Protein 2J8Z (pdb70)

Structure (mmCIF, N/CA/C/O backbone):
data_2J8Z
#
_entry.id   2J8Z
#
_cell.length_a   46.860
_cell.length_b   46.860
_cell.length_c   315.930
_cell.angle_alpha   90.00
_cell.angle_beta   90.00
_cell.angle_gamma   90.00
#
_symmetry.space_group_name_H-M   'P 43 2 2'
#
loop_
_entity.id
_entity.type
_entity.pdbx_description
1 polymer 'QUINONE OXIDOREDUCTASE'
2 non-polymer 'NADP NICOTINAMIDE-ADENINE-DINUCLEOTIDE PHOSPHATE'
3 water water
#
loop_
_atom_site.group_PDB
_atom_site.id
_atom_site.type_symbol
_atom_site.label_atom_id
_atom_site.label_alt_id
_atom_site.label_comp_id
_atom_site.label_asym_id
_atom_site.label_entity_id
_atom_site.label_seq_id
_atom_site.pdbx_PDB_ins_code
_atom_site.Cartn_x
_atom_site.Cartn_y
_atom_site.Cartn_z
_atom_site.occupancy
_atom_site.B_iso_or_equiv
_atom_site.auth_seq_id
_atom_site.auth_comp_id
_atom_site.auth_asym_id
_atom_site.auth_atom_id
_atom_site.pdbx_PDB_model_num
ATOM 1 N N . GLN A 1 21 ? 54.565 16.031 -34.970 1.00 72.91 0 GLN A N 1
ATOM 2 C CA . GLN A 1 21 ? 53.624 16.860 -35.778 1.00 72.90 0 GLN A CA 1
ATOM 3 C C . GLN A 1 21 ? 52.994 17.969 -34.944 1.00 72.92 0 GLN A C 1
ATOM 4 O O . GLN A 1 21 ? 52.875 17.852 -33.722 1.00 72.92 0 GLN A O 1
ATOM 10 N N . SER A 1 22 ? 52.590 19.042 -35.622 1.00 72.91 1 SER A N 1
ATOM 11 C CA . SER A 1 22 ? 51.705 20.059 -35.041 1.00 72.80 1 SER A CA 1
ATOM 12 C C . SER A 1 22 ? 50.261 19.719 -35.428 1.00 72.63 1 SER A C 1
ATOM 13 O O . SER A 1 22 ? 50.019 18.676 -36.034 1.00 72.54 1 SER A O 1
ATOM 16 N N . MET A 1 23 ? 49.314 20.588 -35.072 1.00 72.61 2 MET A N 1
ATOM 17 C CA . MET A 1 23 ? 47.892 20.421 -35.446 1.00 72.46 2 MET A CA 1
ATOM 18 C C . MET A 1 23 ? 47.179 21.772 -35.492 1.00 72.38 2 MET A C 1
ATOM 19 O O . MET A 1 23 ? 47.687 22.758 -34.966 1.00 72.45 2 MET A O 1
ATOM 24 N N . LEU A 1 24 ? 45.993 21.799 -36.093 1.00 72.27 3 LEU A N 1
ATOM 25 C CA . LEU A 1 24 ? 45.153 22.999 -36.102 1.00 72.23 3 LEU A CA 1
ATOM 26 C C . LEU A 1 24 ? 44.304 23.024 -34.834 1.00 72.47 3 LEU A C 1
ATOM 27 O O . LEU A 1 24 ? 43.586 22.060 -34.544 1.00 72.52 3 LEU A O 1
ATOM 30 N N . ALA A 1 25 ? 44.366 24.122 -34.088 1.00 72.51 4 ALA A N 1
ATOM 31 C CA . ALA A 1 25 ? 43.584 24.239 -32.855 1.00 72.66 4 ALA A CA 1
ATOM 32 C C . ALA A 1 25 ? 42.995 25.627 -32.675 1.00 72.44 4 ALA A C 1
ATOM 33 O O . ALA A 1 25 ? 43.638 26.620 -33.001 1.00 73.02 4 ALA A O 1
ATOM 35 N N . VAL A 1 26 ? 41.780 25.699 -32.142 1.00 72.05 5 VAL A N 1
ATOM 36 C CA . VAL A 1 26 ? 41.191 26.986 -31.817 1.00 71.91 5 VAL A CA 1
ATOM 37 C C . VAL A 1 26 ? 42.065 27.659 -30.775 1.00 72.07 5 VAL A C 1
ATOM 38 O O . VAL A 1 26 ? 42.584 27.007 -29.864 1.00 72.52 5 VAL A O 1
ATOM 42 N N . HIS A 1 27 ? 42.226 28.969 -30.914 1.00 71.92 6 HIS A N 1
ATOM 43 C CA . HIS A 1 27 ? 43.203 29.689 -30.140 1.00 71.54 6 HIS A CA 1
ATOM 44 C C . HIS A 1 27 ? 42.830 31.163 -30.031 1.00 71.58 6 HIS A C 1
ATOM 45 O O . HIS A 1 27 ? 42.250 31.738 -30.950 1.00 71.34 6 HIS A O 1
ATOM 52 N N . PHE A 1 28 ? 43.159 31.763 -28.892 1.00 71.77 7 PHE A N 1
ATOM 53 C CA . PHE A 1 28 ? 43.017 33.198 -28.700 1.00 72.10 7 PHE A CA 1
ATOM 54 C C . PHE A 1 28 ? 44.247 33.678 -27.934 1.00 72.46 7 PHE A C 1
ATOM 55 O O . PHE A 1 28 ? 44.547 33.160 -26.863 1.00 72.82 7 PHE A O 1
ATOM 63 N N . ASP A 1 29 ? 44.974 34.640 -28.499 1.00 72.65 8 ASP A N 1
ATOM 64 C CA . ASP A 1 29 ? 46.244 35.081 -27.914 1.00 72.89 8 ASP A CA 1
ATOM 65 C C . ASP A 1 29 ? 45.992 35.850 -26.628 1.00 72.98 8 ASP A C 1
ATOM 66 O O . ASP A 1 29 ? 46.586 35.555 -25.584 1.00 73.00 8 ASP A O 1
ATOM 71 N N . LYS A 1 30 ? 45.117 36.847 -26.724 1.00 72.96 9 LYS A N 1
ATOM 72 C CA . LYS A 1 30 ? 44.663 37.608 -25.565 1.00 72.79 9 LYS A CA 1
ATOM 73 C C . LYS A 1 30 ? 43.167 37.352 -25.368 1.00 72.48 9 LYS A C 1
ATOM 74 O O . LYS A 1 30 ? 42.422 37.248 -26.344 1.00 72.18 9 LYS A O 1
ATOM 76 N N . PRO A 1 31 ? 42.724 37.234 -24.104 1.00 72.32 10 PRO A N 1
ATOM 77 C CA . PRO A 1 31 ? 41.287 37.159 -23.871 1.00 72.18 10 PRO A CA 1
ATOM 78 C C . PRO A 1 31 ? 40.570 38.447 -24.265 1.00 71.92 10 PRO A C 1
ATOM 79 O O . PRO A 1 31 ? 41.191 39.503 -24.353 1.00 71.88 10 PRO A O 1
ATOM 83 N N . GLY A 1 32 ? 39.268 38.336 -24.497 1.00 71.64 11 GLY A N 1
ATOM 84 C CA . GLY A 1 32 ? 38.464 39.431 -25.023 1.00 71.55 11 GLY A CA 1
ATOM 85 C C . GLY A 1 32 ? 37.279 38.832 -25.748 1.00 71.44 11 GLY A C 1
ATOM 86 O O . GLY A 1 32 ? 36.831 37.754 -25.388 1.00 71.69 11 GLY A O 1
ATOM 87 N N . GLY A 1 33 ? 36.780 39.513 -26.772 1.00 71.23 12 GLY A N 1
ATOM 88 C CA . GLY A 1 33 ? 35.622 39.031 -27.525 1.00 71.12 12 GLY A CA 1
ATOM 89 C C . GLY A 1 33 ? 35.946 37.896 -28.492 1.00 71.00 12 GLY A C 1
ATOM 90 O O . GLY A 1 33 ? 37.110 37.496 -28.627 1.00 70.89 12 GLY A O 1
ATOM 91 N N . PRO A 1 34 ? 34.916 37.378 -29.194 1.00 70.76 13 PRO A N 1
ATOM 92 C CA . PRO A 1 34 ? 35.122 36.344 -30.218 1.00 70.54 13 PRO A CA 1
ATOM 93 C C . PRO A 1 34 ? 36.118 36.767 -31.297 1.00 70.44 13 PRO A C 1
ATOM 94 O O . PRO A 1 34 ? 36.805 35.917 -31.867 1.00 70.19 13 PRO A O 1
ATOM 98 N N . GLU A 1 35 ? 36.191 38.074 -31.553 1.00 70.42 14 GLU A N 1
ATOM 99 C CA . GLU A 1 35 ? 37.168 38.662 -32.477 1.00 70.45 14 GLU A CA 1
ATOM 100 C C . GLU A 1 35 ? 38.570 38.080 -32.287 1.00 70.23 14 GLU A C 1
ATOM 101 O O . GLU A 1 35 ? 39.301 37.884 -33.249 1.00 70.10 14 GLU A O 1
ATOM 104 N N . ASN A 1 36 ? 38.928 37.798 -31.038 1.00 70.12 15 ASN A N 1
ATOM 105 C CA . ASN A 1 36 ? 40.244 37.260 -30.703 1.00 70.04 15 ASN A CA 1
ATOM 106 C C . ASN A 1 36 ? 40.449 35.792 -31.065 1.00 69.92 15 ASN A C 1
ATOM 107 O O . ASN A 1 36 ? 41.571 35.299 -31.010 1.00 69.73 15 ASN A O 1
ATOM 112 N N . LEU A 1 37 ? 39.377 35.084 -31.408 1.00 70.13 16 LEU A N 1
ATOM 113 C CA . LEU A 1 37 ? 39.484 33.656 -31.720 1.00 70.07 16 LEU A CA 1
ATOM 114 C C . LEU A 1 37 ? 39.979 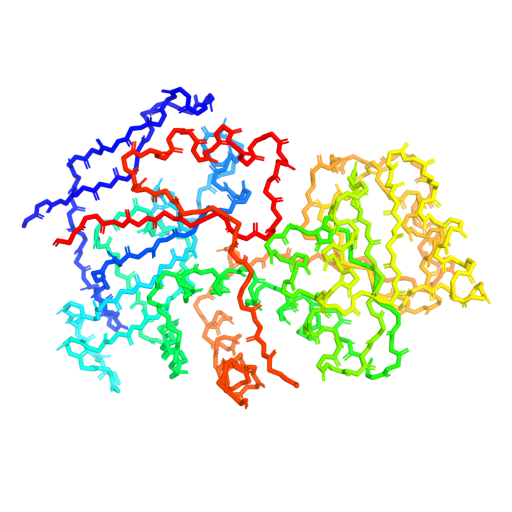33.423 -33.134 1.00 70.10 16 LEU A C 1
ATOM 115 O O . LEU A 1 37 ? 39.427 33.984 -34.082 1.00 70.32 16 LEU A O 1
ATOM 120 N N . TYR A 1 38 ? 41.023 32.606 -33.269 1.00 70.04 17 TYR A N 1
ATOM 121 C CA . TYR A 1 38 ? 41.418 32.068 -34.569 1.00 69.84 17 TYR A CA 1
ATOM 122 C C . TYR A 1 38 ? 41.849 30.614 -34.430 1.00 69.78 17 TYR A C 1
ATOM 123 O O . TYR A 1 38 ? 41.900 30.075 -33.329 1.00 69.84 17 TYR A O 1
ATOM 131 N N . VAL A 1 39 ? 42.091 29.969 -35.561 1.00 69.94 18 VAL A N 1
ATOM 132 C CA . VAL A 1 39 ? 42.612 28.606 -35.597 1.00 70.03 18 VAL A CA 1
ATOM 133 C C . VAL A 1 39 ? 44.104 28.709 -35.885 1.00 70.12 18 VAL A C 1
ATOM 134 O O . VAL A 1 39 ? 44.515 29.447 -36.775 1.00 70.01 18 VAL A O 1
ATOM 138 N N . LYS A 1 40 ? 44.910 27.976 -35.129 1.00 70.21 19 LYS A N 1
ATOM 139 C CA . LYS A 1 40 ? 46.363 28.110 -35.202 1.00 70.41 19 LYS A CA 1
ATOM 140 C C . LYS A 1 40 ? 46.994 26.732 -35.317 1.00 70.44 19 LYS A C 1
ATOM 141 O O . LYS A 1 40 ? 46.394 25.739 -34.902 1.00 70.96 19 LYS A O 1
ATOM 145 N N . GLU A 1 41 ? 48.190 26.671 -35.890 1.00 70.35 20 GLU A N 1
ATOM 146 C CA . GLU A 1 41 ? 48.978 25.441 -35.891 1.00 70.26 20 GLU A CA 1
ATOM 147 C C . GLU A 1 41 ? 49.764 25.376 -34.578 1.00 70.07 20 GLU A C 1
ATOM 148 O O . GLU A 1 41 ? 50.641 26.197 -34.335 1.00 69.79 20 GLU A O 1
ATOM 151 N N . VAL A 1 42 ? 49.418 24.402 -33.738 1.00 69.96 21 VAL A N 1
ATOM 152 C CA . VAL A 1 42 ? 49.891 24.310 -32.355 1.00 69.85 21 VAL A CA 1
ATOM 153 C C . VAL A 1 42 ? 50.494 22.919 -32.126 1.00 69.47 21 VAL A C 1
ATOM 154 O O . VAL A 1 42 ? 50.328 22.021 -32.954 1.00 69.22 21 VAL A O 1
ATOM 158 N N . ALA A 1 43 ? 51.188 22.739 -31.003 1.00 69.27 22 ALA A N 1
ATOM 159 C CA . ALA A 1 43 ? 51.766 21.433 -30.662 1.00 69.20 22 ALA A CA 1
ATOM 160 C C . ALA A 1 43 ? 50.685 20.353 -30.465 1.00 69.13 22 ALA A C 1
ATOM 161 O O . ALA A 1 43 ? 49.814 20.480 -29.601 1.00 68.57 22 ALA A O 1
ATOM 163 N N . LYS A 1 44 ? 50.753 19.305 -31.287 1.00 69.06 23 LYS A N 1
ATOM 164 C CA . LYS A 1 44 ? 49.968 18.091 -31.096 1.00 69.03 23 LYS A CA 1
ATOM 165 C C . LYS A 1 44 ? 50.430 17.445 -29.794 1.00 68.94 23 LYS A C 1
ATOM 166 O O . LYS A 1 44 ? 51.627 17.188 -29.626 1.00 69.21 23 LYS A O 1
ATOM 172 N N . PRO A 1 45 ? 49.502 17.198 -28.857 1.00 68.74 24 PRO A N 1
ATOM 173 C CA . PRO A 1 45 ? 49.933 16.635 -27.582 1.00 68.74 24 PRO A CA 1
ATOM 174 C C . PRO A 1 45 ? 50.306 15.166 -27.697 1.00 68.58 24 PRO A C 1
ATOM 175 O O . PRO A 1 45 ? 50.027 14.519 -28.714 1.00 68.54 24 PRO A O 1
ATOM 179 N N . SER A 1 46 ? 50.929 14.658 -26.644 1.00 68.45 25 SER A N 1
ATOM 180 C CA . SER A 1 46 ? 51.347 13.265 -26.579 1.00 68.52 25 SER A CA 1
ATOM 181 C C . SER A 1 46 ? 50.632 12.595 -25.411 1.00 68.34 25 SER A C 1
ATOM 182 O O . SER A 1 46 ? 50.644 13.127 -24.297 1.00 68.31 25 SER A O 1
ATOM 184 N N . PRO A 1 47 ? 49.986 11.441 -25.660 1.00 68.13 26 PRO A N 1
ATOM 185 C CA . PRO A 1 47 ? 49.472 10.642 -24.554 1.00 67.96 26 PRO A CA 1
ATOM 186 C C . PRO A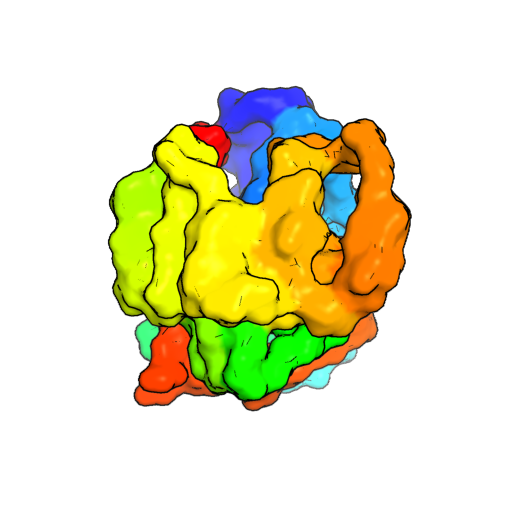 1 47 ? 50.510 10.391 -23.455 1.00 67.67 26 PRO A C 1
ATOM 187 O O . PRO A 1 47 ? 51.547 9.771 -23.708 1.00 67.77 26 PRO A O 1
ATOM 191 N N . GLY A 1 48 ? 50.234 10.896 -22.256 1.00 67.26 27 GLY A N 1
ATOM 192 C CA . GLY A 1 48 ? 50.968 10.499 -21.062 1.00 66.98 27 GLY A CA 1
ATOM 193 C C . GLY A 1 48 ? 50.473 9.132 -20.631 1.00 66.76 27 GLY A C 1
ATOM 194 O O . GLY A 1 48 ? 49.643 8.521 -21.310 1.00 66.73 27 GLY A O 1
ATOM 195 N N . GLU A 1 49 ? 50.967 8.646 -19.499 1.00 66.56 28 GLU A N 1
ATOM 196 C CA . GLU A 1 49 ? 50.579 7.322 -19.020 1.00 66.37 28 GLU A CA 1
ATOM 197 C C . GLU A 1 49 ? 49.045 7.196 -18.944 1.00 66.06 28 GLU A C 1
ATOM 198 O O . GLU A 1 49 ? 48.366 8.080 -18.422 1.00 65.87 28 GLU A O 1
ATOM 200 N N . GLY A 1 50 ? 48.514 6.119 -19.523 1.00 65.80 29 GLY A N 1
ATOM 201 C CA . GLY A 1 50 ? 47.127 5.712 -19.311 1.00 65.63 29 GLY A CA 1
ATOM 202 C C . GLY A 1 50 ? 46.080 6.531 -20.028 1.00 65.63 29 GLY A C 1
ATOM 203 O O . GLY A 1 50 ? 44.895 6.459 -19.695 1.00 65.68 29 GLY A O 1
ATOM 204 N N . GLU A 1 51 ? 46.502 7.311 -21.016 1.00 65.44 30 GLU A N 1
ATOM 205 C CA . GLU A 1 51 ? 45.560 8.069 -21.808 1.00 65.32 30 GLU A CA 1
ATOM 206 C C . GLU A 1 51 ? 45.703 7.773 -23.294 1.00 64.91 30 GLU A C 1
ATOM 207 O O . GLU A 1 51 ? 46.706 7.210 -23.731 1.00 65.09 30 GLU A O 1
ATOM 213 N N . VAL A 1 52 ? 44.655 8.113 -24.042 1.00 64.33 31 VAL A N 1
ATOM 214 C CA . VAL A 1 52 ? 44.618 7.961 -25.487 1.00 63.94 31 VAL A CA 1
ATOM 215 C C . VAL A 1 52 ? 44.712 9.337 -26.115 1.00 63.55 31 VAL A C 1
ATOM 216 O O . VAL A 1 52 ? 44.365 10.329 -25.485 1.00 63.42 31 VAL A O 1
ATOM 218 N N . LEU A 1 53 ? 45.194 9.389 -27.351 1.00 63.09 32 LEU A N 1
ATOM 219 C CA . LEU A 1 53 ? 45.093 10.592 -28.167 1.00 62.82 32 LEU A CA 1
ATOM 220 C C . LEU A 1 53 ? 43.877 10.441 -29.073 1.00 62.72 32 LEU A C 1
ATOM 221 O O . LEU A 1 53 ? 43.787 9.506 -29.858 1.00 62.51 32 LEU A O 1
ATOM 226 N N . LEU A 1 54 ? 42.933 11.359 -28.946 1.00 63.10 33 LEU A N 1
ATOM 227 C CA . LEU A 1 54 ? 41.737 11.362 -29.781 1.00 63.28 33 LEU A CA 1
ATOM 228 C C . LEU A 1 54 ? 42.010 12.298 -30.957 1.00 63.80 33 LEU A C 1
ATOM 229 O O . LEU A 1 54 ? 42.484 13.420 -30.752 1.00 64.10 33 LEU A O 1
ATOM 234 N N . LYS A 1 55 ? 41.785 11.814 -32.182 1.00 64.05 34 LYS A N 1
ATOM 235 C CA . LYS A 1 55 ? 41.749 12.678 -33.359 1.00 64.23 34 LYS A CA 1
ATOM 236 C C . LYS A 1 55 ? 40.332 13.228 -33.426 1.00 64.63 34 LYS A C 1
ATOM 237 O O . LYS A 1 55 ? 39.383 12.499 -33.759 1.00 64.53 34 LYS A O 1
ATOM 241 N N . VAL A 1 56 ? 40.186 14.512 -33.105 1.00 64.91 35 VAL A N 1
ATOM 242 C CA . VAL A 1 56 ? 38.860 15.100 -32.926 1.00 65.07 35 VAL A CA 1
ATOM 243 C C . VAL A 1 56 ? 38.157 15.294 -34.250 1.00 65.10 35 VAL A C 1
ATOM 244 O O . VAL A 1 56 ? 38.713 15.888 -35.168 1.00 64.90 35 VAL A O 1
ATOM 248 N N . ALA A 1 57 ? 36.932 14.774 -34.324 1.00 65.43 36 ALA A N 1
ATOM 249 C CA . ALA A 1 57 ? 36.036 14.992 -35.449 1.00 65.66 36 ALA A CA 1
ATOM 250 C C . ALA A 1 57 ? 35.264 16.259 -35.178 1.00 66.18 36 ALA A C 1
ATOM 251 O O . ALA A 1 57 ? 35.225 17.151 -36.006 1.00 66.26 36 ALA A O 1
ATOM 253 N N . ALA A 1 58 ? 34.658 16.331 -33.998 1.00 67.20 37 ALA A N 1
ATOM 254 C CA . ALA A 1 58 ? 33.890 17.499 -33.583 1.00 67.90 37 ALA A CA 1
ATOM 255 C C . ALA A 1 58 ? 34.131 17.815 -32.109 1.00 68.76 37 ALA A C 1
ATOM 256 O O . ALA A 1 58 ? 34.437 16.936 -31.314 1.00 69.42 37 ALA A O 1
ATOM 258 N N . SER A 1 59 ? 34.035 19.088 -31.768 1.00 69.74 38 SER A N 1
ATOM 259 C CA . SER A 1 59 ? 33.967 19.525 -30.380 1.00 70.68 38 SER A CA 1
ATOM 260 C C . SER A 1 59 ? 32.813 20.488 -30.320 1.00 70.81 38 SER A C 1
ATOM 261 O O . SER A 1 59 ? 32.438 21.059 -31.326 1.00 72.18 38 SER A O 1
ATOM 264 N N . ALA A 1 60 ? 32.226 20.674 -29.159 1.00 70.67 39 ALA A N 1
ATOM 265 C CA . ALA A 1 60 ? 31.085 21.553 -29.077 1.00 70.21 39 ALA A CA 1
ATOM 266 C C . ALA A 1 60 ? 31.504 22.795 -28.328 1.00 69.88 39 ALA A C 1
ATOM 267 O O . ALA A 1 60 ? 32.479 22.777 -27.597 1.00 69.60 39 ALA A O 1
ATOM 269 N N . LEU A 1 61 ? 30.786 23.886 -28.538 1.00 69.75 40 LEU A N 1
ATOM 270 C CA . LEU A 1 61 ? 30.948 25.050 -27.676 1.00 69.79 40 LEU A CA 1
ATOM 271 C C . LEU A 1 61 ? 30.274 24.788 -26.321 1.00 69.04 40 LEU A C 1
ATOM 272 O O . LEU A 1 61 ? 29.205 24.182 -26.240 1.00 68.98 40 LEU A O 1
ATOM 277 N N . ASN A 1 62 ? 30.911 25.255 -25.262 1.00 68.36 41 ASN A N 1
ATOM 278 C CA . ASN A 1 62 ? 30.230 25.426 -23.987 1.00 67.85 41 ASN A CA 1
ATOM 279 C C . ASN A 1 62 ? 30.358 26.857 -23.525 1.00 67.34 41 ASN A C 1
ATOM 280 O O . ASN A 1 62 ? 31.213 27.589 -23.985 1.00 66.33 41 ASN A O 1
ATOM 285 N N . ARG A 1 63 ? 29.467 27.263 -22.639 1.00 67.68 42 ARG A N 1
ATOM 286 C CA . ARG A 1 63 ? 29.558 28.590 -22.051 1.00 67.99 42 ARG A CA 1
ATOM 287 C C . ARG A 1 63 ? 30.931 28.825 -21.433 1.00 67.24 42 ARG A C 1
ATOM 288 O O . ARG A 1 63 ? 31.460 29.926 -21.517 1.00 66.96 42 ARG A O 1
ATOM 296 N N . ALA A 1 64 ? 31.498 27.785 -20.825 1.00 66.84 43 ALA A N 1
ATOM 297 C CA . ALA A 1 64 ? 32.861 27.850 -20.289 1.00 66.67 43 ALA A CA 1
ATOM 298 C C . ALA A 1 64 ? 33.834 28.467 -21.300 1.00 66.65 43 ALA A C 1
ATOM 299 O O . ALA A 1 64 ? 34.738 29.212 -20.900 1.00 66.57 43 ALA A O 1
ATOM 301 N N . ASP A 1 65 ? 33.637 28.157 -22.590 1.00 66.20 44 ASP A N 1
ATOM 302 C CA . ASP A 1 65 ? 34.498 28.648 -23.682 1.00 66.23 44 ASP A CA 1
ATOM 303 C C . ASP A 1 65 ? 34.442 30.153 -23.826 1.00 66.29 44 ASP A C 1
ATOM 304 O O . ASP A 1 65 ? 35.463 30.804 -24.017 1.00 65.54 44 ASP A O 1
ATOM 309 N N . LEU A 1 66 ? 33.232 30.694 -23.761 1.00 66.58 45 LEU A N 1
ATOM 310 C CA . LEU A 1 66 ? 33.029 32.135 -23.853 1.00 67.21 45 LEU A CA 1
ATOM 311 C C . LEU A 1 66 ? 33.684 32.858 -22.662 1.00 67.54 45 LEU A C 1
ATOM 312 O O . LEU A 1 66 ? 34.282 33.912 -22.821 1.00 67.53 45 LEU A O 1
ATOM 317 N N . MET A 1 67 ? 33.577 32.275 -21.479 1.00 68.02 46 MET A N 1
ATOM 318 C CA . MET A 1 67 ? 34.136 32.885 -20.290 1.00 68.93 46 MET A CA 1
ATOM 319 C C . MET A 1 67 ? 35.644 32.717 -20.251 1.00 69.00 46 MET A C 1
ATOM 320 O O . MET A 1 67 ? 36.353 33.614 -19.807 1.00 69.11 46 MET A O 1
ATOM 324 N N . GLN A 1 68 ? 36.122 31.562 -20.700 1.00 69.27 47 GLN A N 1
ATOM 325 C CA . GLN A 1 68 ? 37.548 31.307 -20.805 1.00 69.76 47 GLN A CA 1
ATOM 326 C C . GLN A 1 68 ? 38.174 32.219 -21.840 1.00 70.28 47 GLN A C 1
ATOM 327 O O . GLN A 1 68 ? 39.280 32.703 -21.660 1.00 70.29 47 GLN A O 1
ATOM 333 N N . ARG A 1 69 ? 37.450 32.440 -22.928 1.00 71.38 48 ARG A N 1
ATOM 334 C CA . ARG A 1 69 ? 37.885 33.333 -23.986 1.00 71.98 48 ARG A CA 1
ATOM 335 C C . ARG A 1 69 ? 37.878 34.766 -23.480 1.00 72.57 48 ARG A C 1
ATOM 336 O O . ARG A 1 69 ? 38.736 35.547 -23.849 1.00 72.36 48 ARG A O 1
ATOM 344 N N . GLN A 1 70 ? 36.882 35.107 -22.662 1.00 73.50 49 GLN A N 1
ATOM 345 C CA . GLN A 1 70 ? 36.799 36.433 -22.038 1.00 74.51 49 GLN A CA 1
ATOM 346 C C . GLN A 1 70 ? 37.849 36.615 -20.947 1.00 74.76 49 GLN A C 1
ATOM 347 O O . GLN A 1 70 ? 38.086 37.727 -20.503 1.00 74.96 49 GLN A O 1
ATOM 353 N N . GLY A 1 71 ? 38.462 35.521 -20.507 1.00 75.49 50 GLY A N 1
ATOM 354 C CA . GLY A 1 71 ? 39.502 35.563 -19.492 1.00 75.99 50 GLY A CA 1
ATOM 355 C C . GLY A 1 71 ? 38.938 35.633 -18.092 1.00 76.62 50 GLY A C 1
ATOM 356 O O . GLY A 1 71 ? 39.615 36.080 -17.171 1.00 76.87 50 GLY A O 1
ATOM 357 N N . GLN A 1 72 ? 37.694 35.202 -17.929 1.00 77.46 51 GLN A N 1
ATOM 358 C CA . GLN A 1 72 ? 37.082 35.095 -16.606 1.00 78.26 51 GLN A CA 1
ATOM 359 C C . GLN A 1 72 ? 37.369 33.714 -16.017 1.00 78.69 51 GLN A C 1
ATOM 360 O O . GLN A 1 72 ? 37.598 33.583 -14.810 1.00 78.93 51 GLN A O 1
ATOM 366 N N . TYR A 1 73 ? 37.401 32.707 -16.892 1.00 79.05 52 TYR A N 1
ATOM 367 C CA . TYR A 1 73 ? 37.373 31.299 -16.507 1.00 79.45 52 TYR A CA 1
ATOM 368 C C . TYR A 1 73 ? 38.641 30.579 -16.974 1.00 79.12 52 TYR A C 1
ATOM 369 O O . TYR A 1 73 ? 38.591 29.818 -17.938 1.00 79.40 52 TYR A O 1
ATOM 378 N N . ASP A 1 74 ? 39.766 30.803 -16.295 1.00 78.71 53 ASP A N 1
ATOM 379 C CA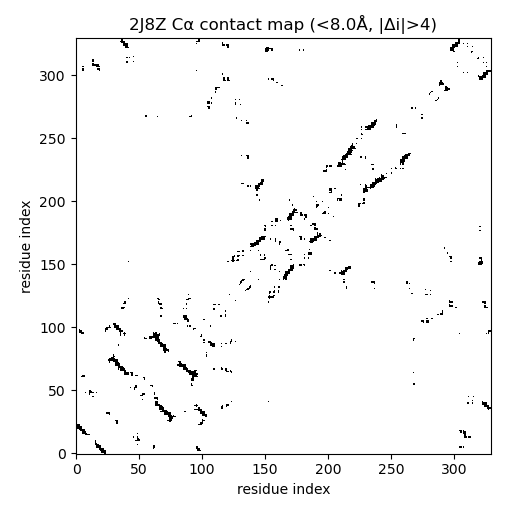 . ASP A 1 74 ? 40.986 30.017 -16.540 1.00 78.37 53 ASP A CA 1
ATOM 380 C C . ASP A 1 74 ? 40.692 28.514 -16.485 1.00 77.82 53 ASP A C 1
ATOM 381 O O . ASP A 1 74 ? 39.890 28.066 -15.669 1.00 77.85 53 ASP A O 1
ATOM 386 N N . PRO A 1 75 ? 41.344 27.726 -17.350 1.00 77.39 54 PRO A N 1
ATOM 387 C CA . PRO A 1 75 ? 41.144 26.277 -17.323 1.00 77.11 54 PRO A CA 1
ATOM 388 C C . PRO A 1 75 ? 41.725 25.676 -16.053 1.00 76.71 54 PRO A C 1
ATOM 389 O O . PRO A 1 75 ? 42.564 26.314 -15.425 1.00 76.76 54 PRO A O 1
ATOM 393 N N . PRO A 1 76 ? 41.282 24.462 -15.669 1.00 76.38 55 PRO A N 1
ATOM 394 C CA . PRO A 1 76 ? 41.868 23.765 -14.521 1.00 76.13 55 PRO A CA 1
ATOM 395 C C . PRO A 1 76 ? 43.377 23.541 -14.660 1.00 75.76 55 PRO A C 1
ATOM 396 O O . PRO A 1 76 ? 43.885 23.390 -15.779 1.00 75.58 55 PRO A O 1
ATOM 400 N N . PRO A 1 77 ? 44.091 23.520 -13.530 1.00 75.21 56 PRO A N 1
ATOM 401 C CA . PRO A 1 77 ? 45.513 23.200 -13.584 1.00 74.96 56 PRO A CA 1
ATOM 402 C C . PRO A 1 77 ? 45.714 21.807 -14.177 1.00 74.60 56 PRO A C 1
ATOM 403 O O . PRO A 1 77 ? 44.933 20.893 -13.878 1.00 74.92 56 PRO A O 1
ATOM 407 N N . GLY A 1 78 ? 46.713 21.658 -15.042 1.00 73.80 57 GLY A N 1
ATOM 408 C CA . GLY A 1 78 ? 46.961 20.381 -15.703 1.00 73.21 57 GLY A CA 1
ATOM 409 C C . GLY A 1 78 ? 46.243 20.290 -17.028 1.00 72.73 57 GLY A C 1
ATOM 410 O O . GLY A 1 78 ? 46.801 19.781 -17.996 1.00 72.26 57 GLY A O 1
ATOM 411 N N . ALA A 1 79 ? 44.995 20.770 -17.061 1.00 72.46 58 ALA A N 1
ATOM 412 C CA . ALA A 1 79 ? 44.206 20.851 -18.299 1.00 72.22 58 ALA A CA 1
ATOM 413 C C . ALA A 1 79 ? 44.821 21.829 -19.304 1.00 71.96 58 ALA A C 1
ATOM 414 O O . ALA A 1 79 ? 45.533 22.769 -18.928 1.00 72.43 58 ALA A O 1
ATOM 416 N N . SER A 1 80 ? 44.548 21.600 -20.583 1.00 71.38 59 SER A N 1
ATOM 417 C CA . SER A 1 80 ? 45.137 22.412 -21.638 1.00 70.94 59 SER A CA 1
ATOM 418 C C . SER A 1 80 ? 44.405 23.740 -21.771 1.00 70.45 59 SER A C 1
ATOM 419 O O . SER A 1 80 ? 43.196 23.815 -21.549 1.00 70.99 59 SER A O 1
ATOM 422 N N . ASN A 1 81 ? 45.140 24.778 -22.157 1.00 69.83 60 ASN A N 1
ATOM 423 C CA . ASN A 1 81 ? 44.589 26.125 -22.282 1.00 69.11 60 ASN A CA 1
ATOM 424 C C . ASN A 1 81 ? 43.712 26.317 -23.516 1.00 68.49 60 ASN A C 1
ATOM 425 O O . ASN A 1 81 ? 43.231 27.424 -23.764 1.00 68.50 60 ASN A O 1
ATOM 427 N N . ILE A 1 82 ? 43.520 25.248 -24.290 1.00 67.62 61 ILE A N 1
ATOM 428 C CA . ILE A 1 82 ? 42.747 25.298 -25.521 1.00 67.31 61 ILE A CA 1
ATOM 429 C C . ILE A 1 82 ? 41.252 25.114 -25.202 1.00 67.34 61 ILE A C 1
ATOM 430 O O . ILE A 1 82 ? 40.868 24.346 -24.311 1.00 68.00 61 ILE A O 1
ATOM 435 N N . LEU A 1 83 ? 40.403 25.813 -25.934 1.00 66.48 62 LEU A N 1
ATOM 436 C CA . LEU A 1 83 ? 39.001 25.713 -25.699 1.00 66.18 62 LEU A CA 1
ATOM 437 C C . LEU A 1 83 ? 38.549 24.286 -26.024 1.00 66.80 62 LEU A C 1
ATOM 438 O O . LEU A 1 83 ? 39.235 23.541 -26.737 1.00 67.07 62 LEU A O 1
ATOM 443 N N . GLY A 1 84 ? 37.426 23.889 -25.442 1.00 66.82 63 GLY A N 1
ATOM 444 C CA . GLY A 1 84 ? 36.779 22.654 -25.827 1.00 67.18 63 GLY A CA 1
ATOM 445 C C . GLY A 1 84 ? 36.682 21.692 -24.679 1.00 67.11 63 GLY A C 1
ATOM 446 O O . GLY A 1 84 ? 37.655 21.032 -24.337 1.00 66.81 63 GLY A O 1
ATOM 447 N N . LEU A 1 85 ? 35.490 21.588 -24.107 1.00 67.55 64 LEU A N 1
ATOM 448 C CA . LEU A 1 85 ? 35.285 20.722 -22.954 1.00 67.96 64 LEU A CA 1
ATOM 449 C C . LEU A 1 85 ? 34.869 19.323 -23.346 1.00 68.28 64 LEU A C 1
ATOM 450 O O . LEU A 1 85 ? 34.644 18.471 -22.482 1.00 68.52 64 LEU A O 1
ATOM 455 N N . GLU A 1 86 ? 34.811 19.076 -24.649 1.00 68.83 65 GLU A N 1
ATOM 456 C CA . GLU A 1 86 ? 34.355 17.792 -25.171 1.00 69.26 65 GLU A CA 1
ATOM 457 C C . GLU A 1 86 ? 34.777 17.601 -26.623 1.00 68.68 65 GLU A C 1
ATOM 458 O O . GLU A 1 86 ? 35.124 18.552 -27.326 1.00 68.77 65 GLU A O 1
ATOM 464 N N . ALA A 1 87 ? 34.758 16.353 -27.060 1.00 67.96 66 ALA A N 1
ATOM 465 C CA . ALA A 1 87 ? 35.215 16.030 -28.385 1.00 67.15 66 ALA A CA 1
ATOM 466 C C . ALA A 1 87 ? 34.744 14.652 -28.722 1.00 66.63 66 ALA A C 1
ATOM 467 O O . ALA A 1 87 ? 34.692 13.786 -27.858 1.00 66.68 66 ALA A O 1
ATOM 469 N N . SER A 1 88 ? 34.366 14.462 -29.976 1.00 66.27 67 SER A N 1
ATOM 470 C CA . SER A 1 88 ? 34.187 13.135 -30.523 1.00 65.84 67 SER A CA 1
ATOM 471 C C . SER A 1 88 ? 35.221 13.003 -31.607 1.00 65.57 67 SER A C 1
ATOM 472 O O . SER A 1 88 ? 35.568 13.984 -32.261 1.00 65.45 67 SER A O 1
ATOM 475 N N . GLY A 1 89 ? 35.701 11.788 -31.811 1.00 65.37 68 GLY A N 1
ATOM 476 C CA . GLY A 1 89 ? 36.790 11.566 -32.736 1.00 65.25 68 GLY A CA 1
ATOM 477 C C . GLY A 1 89 ? 37.135 10.104 -32.834 1.00 65.00 68 GLY A C 1
ATOM 478 O O . GLY A 1 89 ? 36.288 9.254 -32.579 1.00 64.62 68 GLY A O 1
ATOM 479 N N . HIS A 1 90 ? 38.382 9.831 -33.211 1.00 64.89 69 HIS A N 1
ATOM 480 C CA . HIS A 1 90 ? 38.895 8.475 -33.346 1.00 64.75 69 HIS A CA 1
ATOM 481 C C . HIS A 1 90 ? 40.121 8.328 -32.464 1.00 64.78 69 HIS A C 1
ATOM 482 O O . HIS A 1 90 ? 41.021 9.164 -32.512 1.00 64.89 69 HIS A O 1
ATOM 489 N N . VAL A 1 91 ? 40.169 7.269 -31.664 1.00 64.97 70 VAL A N 1
ATOM 490 C CA . VAL A 1 91 ? 41.369 6.963 -30.900 1.00 65.02 70 VAL A CA 1
ATOM 491 C C . VAL A 1 91 ? 42.549 6.906 -31.869 1.00 65.16 70 VAL A C 1
ATOM 492 O O . VAL A 1 91 ? 42.700 5.939 -32.612 1.00 65.26 70 VAL A O 1
ATOM 494 N N . ALA A 1 92 ? 43.360 7.962 -31.887 1.00 65.24 71 ALA A N 1
ATOM 495 C CA . ALA A 1 92 ? 44.504 8.042 -32.798 1.00 65.38 71 ALA A CA 1
ATOM 496 C C . ALA A 1 92 ? 45.669 7.177 -32.312 1.00 65.45 71 ALA A C 1
ATOM 497 O O . ALA A 1 92 ? 46.073 6.218 -32.985 1.00 65.16 71 ALA A O 1
ATOM 499 N N . GLU A 1 93 ? 46.208 7.533 -31.148 1.00 65.62 72 GLU A N 1
ATOM 500 C CA . GLU A 1 93 ? 47.294 6.777 -30.518 1.00 65.89 72 GLU A CA 1
ATOM 501 C C . GLU A 1 93 ? 46.864 6.337 -29.121 1.00 66.09 72 GLU A C 1
ATOM 502 O O . GLU A 1 93 ? 45.793 6.719 -28.636 1.00 66.08 72 GLU A O 1
ATOM 504 N N . LEU A 1 94 ? 47.695 5.517 -28.487 1.00 66.30 73 LEU A N 1
ATOM 505 C CA . LEU A 1 94 ? 47.444 5.067 -27.126 1.00 66.55 73 LEU A CA 1
ATOM 506 C C . LEU A 1 94 ? 48.687 5.307 -26.287 1.00 66.78 73 LEU A C 1
ATOM 507 O O . LEU A 1 94 ? 49.799 5.005 -26.718 1.00 66.76 73 LEU A O 1
ATOM 510 N N . GLY A 1 95 ? 48.502 5.864 -25.095 1.00 67.05 74 GLY A N 1
ATOM 511 C CA . GLY A 1 95 ? 49.606 6.047 -24.168 1.00 67.40 74 GLY A CA 1
ATOM 512 C C . GLY A 1 95 ? 49.996 4.716 -23.546 1.00 67.76 74 GLY A C 1
ATOM 513 O O . GLY A 1 95 ? 49.351 3.698 -23.796 1.00 67.90 74 GLY A O 1
ATOM 514 N N . PRO A 1 96 ? 51.066 4.705 -22.743 1.00 68.09 75 PRO A N 1
ATOM 515 C CA . PRO A 1 96 ? 51.419 3.487 -22.017 1.00 68.46 75 PRO A CA 1
ATOM 516 C C . PRO A 1 96 ? 50.405 3.138 -20.920 1.00 68.89 75 PRO A C 1
ATOM 517 O O . PRO A 1 96 ? 49.792 4.033 -20.345 1.00 68.86 75 PRO A O 1
ATOM 521 N N . GLY A 1 97 ? 50.235 1.844 -20.647 1.00 69.42 76 GLY A N 1
ATOM 522 C CA . GLY A 1 97 ? 49.384 1.375 -19.549 1.00 69.85 76 GLY A CA 1
ATOM 523 C C . GLY A 1 97 ? 47.895 1.488 -19.824 1.00 70.38 76 GLY A C 1
ATOM 524 O O . GLY A 1 97 ? 47.137 1.958 -18.969 1.00 70.33 76 GLY A O 1
ATOM 525 N N . CYS A 1 98 ? 47.481 1.034 -21.010 1.00 70.96 77 CYS A N 1
ATOM 526 C CA . CYS A 1 98 ? 46.086 1.126 -21.474 1.00 71.34 77 CYS A CA 1
ATOM 527 C C . CYS A 1 98 ? 45.275 -0.148 -21.179 1.00 71.30 77 CYS A C 1
ATOM 528 O O . CYS A 1 98 ? 45.652 -1.242 -21.606 1.00 71.18 77 CYS A O 1
ATOM 531 N N . GLN A 1 99 ? 44.162 0.006 -20.459 1.00 71.23 78 GLN A N 1
ATOM 532 C CA . GLN A 1 99 ? 43.238 -1.093 -20.200 1.00 71.15 78 GLN A CA 1
ATOM 533 N N . HIS A 1 101 ? 41.287 -1.602 -23.252 1.00 60.89 80 HIS A N 1
ATOM 534 C CA . HIS A 1 101 ? 39.946 -1.660 -23.819 1.00 61.15 80 HIS A CA 1
ATOM 535 C C . HIS A 1 101 ? 39.880 -1.061 -25.224 1.00 61.37 80 HIS A C 1
ATOM 536 O O . HIS A 1 101 ? 39.280 -1.645 -26.118 1.00 61.36 80 HIS A O 1
ATOM 538 N N . TRP A 1 102 ? 40.503 0.100 -25.413 1.00 61.53 81 TRP A N 1
ATOM 539 C CA . TRP A 1 102 ? 40.303 0.899 -26.623 1.00 61.65 81 TRP A CA 1
ATOM 540 C C . TRP A 1 102 ? 41.365 0.670 -27.683 1.00 61.75 81 TRP A C 1
ATOM 541 O O . TRP A 1 102 ? 42.560 0.688 -27.383 1.00 61.56 81 TRP A O 1
ATOM 552 N N . LYS A 1 103 ? 40.916 0.493 -28.927 1.00 61.98 82 LYS A N 1
ATOM 553 C CA . LYS A 1 103 ? 41.811 0.297 -30.077 1.00 62.13 82 LYS A CA 1
ATOM 554 C C . LYS A 1 103 ? 42.124 1.628 -30.758 1.00 62.19 82 LYS A C 1
ATOM 555 O O . LYS A 1 103 ? 41.390 2.600 -30.601 1.00 62.13 82 LYS A O 1
ATOM 557 N N . ILE A 1 104 ? 43.231 1.658 -31.497 1.00 62.40 83 ILE A N 1
ATOM 558 C CA . ILE A 1 104 ? 43.599 2.809 -32.314 1.00 62.58 83 ILE A CA 1
ATOM 559 C C . ILE A 1 104 ? 42.753 2.781 -33.583 1.00 62.81 83 ILE A C 1
ATOM 560 O O . ILE A 1 104 ? 42.939 1.913 -34.434 1.00 62.98 83 ILE A O 1
ATOM 562 N N . GLY A 1 105 ? 41.830 3.733 -33.699 1.00 63.11 84 GLY A N 1
ATOM 563 C CA . GLY A 1 105 ? 40.855 3.767 -34.792 1.00 63.29 84 GLY A CA 1
ATOM 564 C C . GLY A 1 105 ? 39.420 3.801 -34.284 1.00 63.53 84 GLY A C 1
ATOM 565 O O . GLY A 1 105 ? 38.523 4.249 -34.994 1.00 63.32 84 GLY A O 1
ATOM 566 N N . ASP A 1 106 ? 39.203 3.307 -33.063 1.00 63.92 85 ASP A N 1
ATOM 567 C CA . ASP A 1 106 ? 37.879 3.279 -32.448 1.00 64.37 85 ASP A CA 1
ATOM 568 C C . ASP A 1 106 ? 37.344 4.701 -32.316 1.00 64.64 85 ASP A C 1
ATOM 569 O O . ASP A 1 106 ? 38.060 5.599 -31.862 1.00 64.90 85 ASP A O 1
ATOM 574 N N . THR A 1 107 ? 36.091 4.911 -32.709 1.00 64.72 86 THR A N 1
ATOM 575 C CA . THR A 1 107 ? 35.475 6.216 -32.541 1.00 64.66 86 THR A CA 1
ATOM 576 C C . THR A 1 107 ? 34.987 6.318 -31.110 1.00 64.76 86 THR A C 1
ATOM 577 O O . THR A 1 107 ? 34.473 5.350 -30.541 1.00 64.96 86 THR A O 1
ATOM 581 N N . ALA A 1 108 ? 35.164 7.494 -30.531 1.00 64.78 87 ALA A N 1
ATOM 582 C CA . ALA A 1 108 ? 34.840 7.709 -29.143 1.00 65.07 87 ALA A CA 1
ATOM 583 C C . ALA A 1 108 ? 34.553 9.189 -28.927 1.00 65.27 87 ALA A C 1
ATOM 584 O O . ALA A 1 108 ? 34.954 10.023 -29.723 1.00 64.93 87 ALA A O 1
ATOM 586 N N . MET A 1 109 ? 33.864 9.499 -27.838 1.00 65.75 88 MET A N 1
ATOM 587 C CA . MET A 1 109 ? 33.702 10.875 -27.400 1.00 66.20 88 MET A CA 1
ATOM 588 C C . MET A 1 109 ? 34.233 10.998 -26.005 1.00 66.39 88 MET A C 1
ATOM 589 O O . MET A 1 109 ? 34.280 10.016 -25.272 1.00 66.93 88 MET A O 1
ATOM 594 N N . ALA A 1 110 ? 34.615 12.207 -25.623 1.00 66.73 89 ALA A N 1
ATOM 595 C CA . ALA A 1 110 ? 35.236 12.412 -24.326 1.00 67.12 89 ALA A CA 1
ATOM 596 C C . ALA A 1 110 ? 34.747 13.679 -23.654 1.00 67.55 89 ALA A C 1
ATOM 597 O O . ALA A 1 110 ? 34.454 14.685 -24.315 1.00 67.30 89 ALA A O 1
ATOM 599 N N . LEU A 1 111 ? 34.618 13.593 -22.331 1.00 68.04 90 LEU A N 1
ATOM 600 C CA . LEU A 1 111 ? 34.551 14.769 -21.495 1.00 68.18 90 LEU A CA 1
ATOM 601 C C . LEU A 1 111 ? 35.988 15.231 -21.366 1.00 68.56 90 LEU A C 1
ATOM 602 O O . LEU A 1 111 ? 36.863 14.428 -21.060 1.00 69.01 90 LEU A O 1
ATOM 607 N N . LEU A 1 112 ? 36.229 16.514 -21.595 1.00 68.77 91 LEU A N 1
ATOM 608 C CA . LEU A 1 112 ? 37.559 17.064 -21.485 1.00 69.06 91 LEU A CA 1
ATOM 609 C C . LEU A 1 112 ? 37.567 18.249 -20.538 1.00 69.17 91 LEU A C 1
ATOM 610 O O . LEU A 1 112 ? 36.593 19.016 -20.487 1.00 69.33 91 LEU A O 1
ATOM 615 N N . PRO A 1 113 ? 38.680 18.423 -19.805 1.00 68.92 92 PRO A N 1
ATOM 616 C CA . PRO A 1 113 ? 38.888 19.625 -19.017 1.00 68.89 92 PRO A CA 1
ATOM 617 C C . PRO A 1 113 ? 39.248 20.812 -19.914 1.00 68.93 92 PRO A C 1
ATOM 618 O O . PRO A 1 113 ? 39.105 21.958 -19.517 1.00 68.65 92 PRO A O 1
ATOM 622 N N . GLY A 1 114 ? 39.719 20.517 -21.121 1.00 69.37 93 GLY A N 1
ATOM 623 C CA . GLY A 1 114 ? 39.916 21.517 -22.175 1.00 69.27 93 GLY A CA 1
ATOM 624 C C . GLY A 1 114 ? 40.514 20.808 -23.377 1.00 69.11 93 GLY A C 1
ATOM 625 O O . GLY A 1 114 ? 40.652 19.589 -23.380 1.00 68.87 93 GLY A O 1
ATOM 626 N N . GLY A 1 115 ? 40.864 21.559 -24.405 1.00 69.17 94 GLY A N 1
ATOM 627 C CA . GLY A 1 115 ? 41.661 21.005 -25.491 1.00 69.58 94 GLY A CA 1
ATOM 628 C C . GLY A 1 115 ? 40.910 20.250 -26.567 1.00 69.86 94 GLY A C 1
ATOM 629 O O . GLY A 1 115 ? 41.537 19.540 -27.361 1.00 70.41 94 GLY A O 1
ATOM 630 N N . GLY A 1 116 ? 39.592 20.426 -26.623 1.00 69.63 95 GLY A N 1
ATOM 631 C CA . GLY A 1 116 ? 38.763 19.696 -27.569 1.00 69.87 95 GLY A CA 1
ATOM 632 C C . GLY A 1 116 ? 38.562 20.360 -28.923 1.00 69.83 95 GLY A C 1
ATOM 633 O O . GLY A 1 116 ? 38.315 19.676 -29.935 1.00 69.29 95 GLY A O 1
ATOM 634 N N . GLN A 1 117 ? 38.647 21.692 -28.945 1.00 69.83 96 GLN A N 1
ATOM 635 C CA . GLN A 1 117 ? 38.526 22.451 -30.188 1.00 69.71 96 GLN A CA 1
ATOM 636 C C . GLN A 1 117 ? 39.885 22.487 -30.891 1.00 69.65 96 GLN A C 1
ATOM 637 O O . GLN A 1 117 ? 40.500 23.542 -31.094 1.00 69.91 96 GLN A O 1
ATOM 643 N N . ALA A 1 118 ? 40.341 21.297 -31.260 1.00 69.43 97 ALA A N 1
ATOM 644 C CA . ALA A 1 118 ? 41.661 21.105 -31.825 1.00 69.52 97 ALA A CA 1
ATOM 645 C C . ALA A 1 118 ? 41.636 19.760 -32.508 1.00 69.63 97 ALA A C 1
ATOM 646 O O . ALA A 1 118 ? 40.682 19.000 -32.323 1.00 69.50 97 ALA A O 1
ATOM 648 N N . GLN A 1 119 ? 42.657 19.463 -33.305 1.00 69.33 98 GLN A N 1
ATOM 649 C CA . GLN A 1 119 ? 42.608 18.255 -34.116 1.00 69.56 98 GLN A CA 1
ATOM 650 C C . GLN A 1 119 ? 42.985 17.032 -33.308 1.00 69.62 98 GLN A C 1
ATOM 651 O O . GLN A 1 119 ? 42.624 15.908 -33.654 1.00 69.73 98 GLN A O 1
ATOM 657 N N . TYR A 1 120 ? 43.708 17.249 -32.225 1.00 69.68 99 TYR A N 1
ATOM 658 C CA . TYR A 1 120 ? 44.009 16.169 -31.324 1.00 69.75 99 TYR A CA 1
ATOM 659 C C . TYR A 1 120 ? 43.851 16.616 -29.881 1.00 69.58 99 TYR A C 1
ATOM 660 O O . TYR A 1 120 ? 43.909 17.806 -29.548 1.00 69.47 99 TYR A O 1
ATOM 669 N N . VAL A 1 121 ? 43.614 15.635 -29.028 1.00 69.30 100 VAL A N 1
ATOM 670 C CA . VAL A 1 121 ? 43.523 15.872 -27.614 1.00 69.01 100 VAL A CA 1
ATOM 671 C C . VAL A 1 121 ? 43.773 14.539 -26.935 1.00 69.23 100 VAL A C 1
ATOM 672 O O . VAL A 1 121 ? 43.275 13.507 -27.380 1.00 69.21 100 VAL A O 1
ATOM 676 N N . THR A 1 122 ? 44.580 14.546 -25.885 1.00 69.52 101 THR A N 1
ATOM 677 C CA . THR A 1 122 ? 44.773 13.334 -25.110 1.00 69.70 101 THR A CA 1
ATOM 678 C C . THR A 1 122 ? 43.608 13.202 -24.132 1.00 69.55 101 THR A C 1
ATOM 679 O O . THR A 1 122 ? 43.083 14.197 -23.639 1.00 69.10 101 THR A O 1
ATOM 683 N N . VAL A 1 123 ? 43.206 11.970 -23.866 1.00 69.62 102 VAL A N 1
ATOM 684 C CA . VAL A 1 123 ? 42.142 11.714 -22.922 1.00 69.92 102 VAL A CA 1
ATOM 685 C C . VAL A 1 123 ? 42.472 10.459 -22.132 1.00 70.17 102 VAL A C 1
ATOM 686 O O . VAL A 1 123 ? 42.857 9.448 -22.719 1.00 69.81 102 VAL A O 1
ATOM 690 N N . PRO A 1 124 ? 42.355 10.527 -20.794 1.00 70.82 103 PRO A N 1
ATOM 691 C CA . PRO A 1 124 ? 42.395 9.300 -20.002 1.00 71.10 103 PRO A CA 1
ATOM 692 C C . PRO A 1 124 ? 41.303 8.359 -20.488 1.00 71.62 103 PRO A C 1
ATOM 693 O O . PRO A 1 124 ? 40.135 8.741 -20.526 1.00 71.40 103 PRO A O 1
ATOM 697 N N . GLU A 1 125 ? 41.690 7.149 -20.887 1.00 72.37 104 GLU A N 1
ATOM 698 C CA . GLU A 1 125 ? 40.764 6.230 -21.554 1.00 72.86 104 GLU A CA 1
ATOM 699 C C . GLU A 1 125 ? 39.476 6.011 -20.760 1.00 72.94 104 GLU A C 1
ATOM 700 O O . GLU A 1 125 ? 38.423 5.720 -21.334 1.00 73.22 104 GLU A O 1
ATOM 706 N N . GLY A 1 126 ? 39.564 6.153 -19.441 1.00 73.08 105 GLY A N 1
ATOM 707 C CA . GLY A 1 126 ? 38.394 6.068 -18.578 1.00 73.08 105 GLY A CA 1
ATOM 708 C C . GLY A 1 126 ? 37.302 7.052 -18.930 1.00 72.77 105 GLY A C 1
ATOM 709 O O . GLY A 1 126 ? 36.140 6.765 -18.696 1.00 73.01 105 GLY A O 1
ATOM 710 N N . LEU A 1 127 ? 37.676 8.204 -19.490 1.00 72.78 106 LEU A N 1
ATOM 711 C CA . LEU A 1 127 ? 36.715 9.245 -19.888 1.00 72.83 106 LEU A CA 1
ATOM 712 C C . LEU A 1 127 ? 36.254 9.132 -21.336 1.00 72.70 106 LEU A C 1
ATOM 713 O O . LEU A 1 127 ? 35.284 9.797 -21.734 1.00 73.00 106 LEU A O 1
ATOM 718 N N . LEU A 1 128 ? 36.953 8.330 -22.136 1.00 72.34 107 LEU A N 1
ATOM 719 C CA . LEU A 1 128 ? 36.477 8.031 -23.480 1.00 72.01 107 LEU A CA 1
ATOM 720 C C . LEU A 1 128 ? 35.173 7.260 -23.342 1.00 71.80 107 LEU A C 1
ATOM 721 O O . LEU A 1 128 ? 35.104 6.299 -22.594 1.00 72.06 107 LEU A O 1
ATOM 724 N N . MET A 1 129 ? 34.138 7.713 -24.032 1.00 71.56 108 MET A N 1
ATOM 725 C CA . MET A 1 129 ? 32.884 6.990 -24.103 1.00 71.51 108 MET A CA 1
ATOM 726 C C . MET A 1 129 ? 32.646 6.549 -25.535 1.00 71.17 108 MET A C 1
ATOM 727 O O . MET A 1 129 ? 33.001 7.272 -26.470 1.00 71.10 108 MET A O 1
ATOM 732 N N . PRO A 1 130 ? 32.055 5.359 -25.719 1.00 70.85 109 PRO A N 1
ATOM 733 C CA . PRO A 1 130 ? 31.646 4.950 -27.055 1.00 70.81 109 PRO A CA 1
ATOM 734 C C . PRO A 1 130 ? 30.681 5.936 -27.677 1.00 70.76 109 PRO A C 1
ATOM 735 O O . PRO A 1 130 ? 29.910 6.579 -26.976 1.00 71.01 109 PRO A O 1
ATOM 739 N N . ILE A 1 131 ? 30.738 6.055 -28.992 1.00 70.84 110 ILE A N 1
ATOM 740 C CA . ILE A 1 131 ? 29.767 6.843 -29.717 1.00 70.70 110 ILE A CA 1
ATOM 741 C C . ILE A 1 131 ? 28.562 5.950 -29.943 1.00 70.44 110 ILE A C 1
ATOM 742 O O . ILE A 1 131 ? 28.672 4.929 -30.619 1.00 70.76 110 ILE A O 1
ATOM 747 N N . PRO A 1 132 ? 27.416 6.309 -29.352 1.00 70.21 111 PRO A N 1
ATOM 748 C CA . PRO A 1 132 ? 26.199 5.514 -29.501 1.00 70.24 111 PRO A CA 1
ATOM 749 C C . PRO A 1 132 ? 25.925 5.076 -30.937 1.00 70.16 111 PRO A C 1
ATOM 750 O O . PRO A 1 132 ? 25.973 5.898 -31.851 1.00 69.86 111 PRO A O 1
ATOM 754 N N . GLU A 1 133 ? 25.633 3.794 -31.128 1.00 70.26 112 GLU A N 1
ATOM 755 C CA . GLU A 1 133 ? 25.317 3.291 -32.459 1.00 70.61 112 GLU A CA 1
ATOM 756 C C . GLU A 1 133 ? 24.227 4.172 -33.082 1.00 70.52 112 GLU A C 1
ATOM 757 O O . GLU A 1 133 ? 23.207 4.447 -32.453 1.00 70.82 112 GLU A O 1
ATOM 759 N N . GLY A 1 134 ? 24.478 4.647 -34.296 1.00 70.54 113 GLY A N 1
ATOM 760 C CA . GLY A 1 134 ? 23.503 5.448 -35.036 1.00 70.46 113 GLY A CA 1
ATOM 761 C C . GLY A 1 134 ? 23.748 6.946 -34.997 1.00 70.16 113 GLY A C 1
ATOM 762 O O . GLY A 1 134 ? 23.191 7.682 -35.807 1.00 70.41 113 GLY A O 1
ATOM 763 N N . LEU A 1 135 ? 24.569 7.407 -34.056 1.00 69.61 114 LEU A N 1
ATOM 764 C CA . LEU A 1 135 ? 24.887 8.818 -33.959 1.00 68.82 114 LEU A CA 1
ATOM 765 C C . LEU A 1 135 ? 26.113 9.114 -34.768 1.00 68.76 114 LEU A C 1
ATOM 766 O O . LEU A 1 135 ? 27.009 8.273 -34.884 1.00 69.30 114 LEU A O 1
ATOM 771 N N . THR A 1 136 ? 26.158 10.327 -35.308 1.00 68.61 115 THR A N 1
ATOM 772 C CA . THR A 1 136 ? 27.313 10.804 -36.061 1.00 68.48 115 THR A CA 1
ATOM 773 C C . THR A 1 136 ? 28.333 11.316 -35.065 1.00 68.70 115 THR A C 1
ATOM 774 O O . THR A 1 136 ? 27.990 11.624 -33.922 1.00 68.42 115 THR A O 1
ATOM 778 N N . LEU A 1 137 ? 29.593 11.398 -35.474 1.00 69.14 116 LEU A N 1
ATOM 779 C CA . LEU A 1 137 ? 30.615 11.920 -34.585 1.00 69.14 116 LEU A CA 1
ATOM 780 C C . LEU A 1 137 ? 30.195 13.310 -34.102 1.00 69.45 116 LEU A C 1
ATOM 781 O O . LEU A 1 137 ? 30.314 13.633 -32.920 1.00 69.91 116 LEU A O 1
ATOM 784 N N . THR A 1 138 ? 29.654 14.103 -35.012 1.00 69.54 117 THR A N 1
ATOM 785 C CA . THR A 1 138 ? 29.193 15.447 -34.710 1.00 70.02 117 THR A CA 1
ATOM 786 C C . THR A 1 138 ? 28.098 15.473 -33.651 1.00 70.20 117 THR A C 1
ATOM 787 O O . THR A 1 138 ? 28.116 16.294 -32.748 1.00 70.61 117 THR A O 1
ATOM 791 N N . GLN A 1 139 ? 27.115 14.604 -33.776 1.00 70.50 118 GLN A N 1
ATOM 792 C CA . GLN A 1 139 ? 26.073 14.544 -32.763 1.00 70.45 118 GLN A CA 1
ATOM 793 C C . GLN A 1 139 ? 26.642 14.149 -31.405 1.00 70.66 118 GLN A C 1
ATOM 794 O O . GLN A 1 139 ? 26.205 14.656 -30.371 1.00 71.24 118 GLN A O 1
ATOM 800 N N . ALA A 1 140 ? 27.614 13.247 -31.430 1.00 70.22 119 ALA A N 1
ATOM 801 C CA . ALA A 1 140 ? 28.218 12.719 -30.232 1.00 70.38 119 ALA A CA 1
ATOM 802 C C . ALA A 1 140 ? 29.019 13.800 -29.532 1.00 70.56 119 ALA A C 1
ATOM 803 O O . ALA A 1 140 ? 29.267 13.715 -28.331 1.00 70.81 119 ALA A O 1
ATOM 805 N N . ALA A 1 141 ? 29.465 14.792 -30.297 1.00 70.25 120 ALA A N 1
ATOM 806 C CA . ALA A 1 141 ? 30.260 15.887 -29.753 1.00 69.65 120 ALA A CA 1
ATOM 807 C C . ALA A 1 141 ? 29.383 16.787 -28.881 1.00 68.93 120 ALA A C 1
ATOM 808 O O . ALA A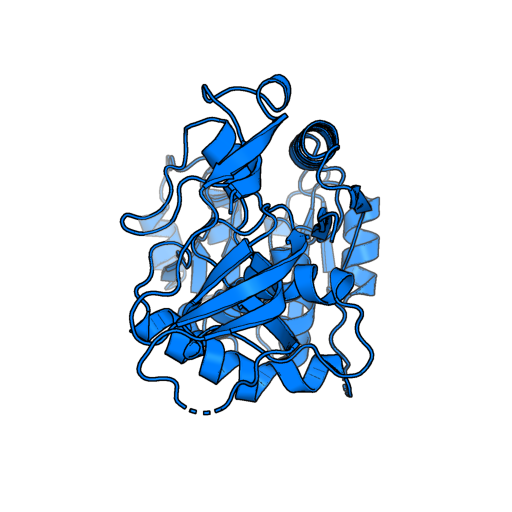 1 141 ? 29.905 17.536 -28.053 1.00 69.19 120 ALA A O 1
ATOM 810 N N . ALA A 1 142 ? 28.068 16.684 -29.068 1.00 67.41 121 ALA A N 1
ATOM 811 C CA . ALA A 1 142 ? 27.066 17.396 -28.267 1.00 67.10 121 ALA A CA 1
ATOM 812 C C . ALA A 1 142 ? 26.670 16.679 -26.973 1.00 66.43 121 ALA A C 1
ATOM 813 O O . ALA A 1 142 ? 25.730 17.111 -26.309 1.00 66.42 121 ALA A O 1
ATOM 815 N N . ILE A 1 143 ? 27.317 15.563 -26.659 1.00 65.72 122 ILE A N 1
ATOM 816 C CA . ILE A 1 143 ? 26.916 14.741 -25.526 1.00 65.00 122 ILE A CA 1
ATOM 817 C C . ILE A 1 143 ? 27.784 14.956 -24.287 1.00 65.17 122 ILE A C 1
ATOM 818 O O . ILE A 1 143 ? 27.270 15.355 -23.247 1.00 64.92 122 ILE A O 1
ATOM 823 N N . PRO A 1 144 ? 29.105 14.704 -24.386 1.00 65.12 123 PRO A N 1
ATOM 824 C CA . PRO A 1 144 ? 29.889 14.618 -23.166 1.00 65.68 123 PRO A CA 1
ATOM 825 C C . PRO A 1 144 ? 29.580 15.703 -22.142 1.00 66.25 123 PRO A C 1
ATOM 826 O O . PRO A 1 144 ? 29.056 15.397 -21.082 1.00 66.69 123 PRO A O 1
ATOM 830 N N . GLU A 1 145 ? 29.852 16.961 -22.466 1.00 66.58 124 GLU A N 1
ATOM 831 C CA . GLU A 1 145 ? 29.740 18.022 -21.473 1.00 66.98 124 GLU A CA 1
ATOM 832 C C . GLU A 1 145 ? 28.319 18.200 -20.990 1.00 66.12 124 GLU A C 1
ATOM 833 O O . GLU A 1 145 ? 28.006 17.923 -19.850 1.00 67.26 124 GLU A O 1
ATOM 839 N N . ALA A 1 146 ? 27.453 18.670 -21.861 1.00 65.29 125 ALA A N 1
ATOM 840 C CA . ALA A 1 146 ? 26.064 18.893 -21.499 1.00 64.15 125 ALA A CA 1
ATOM 841 C C . ALA A 1 146 ? 25.478 17.753 -20.675 1.00 63.33 125 ALA A C 1
ATOM 842 O O . ALA A 1 146 ? 24.833 17.988 -19.672 1.00 63.40 125 ALA A O 1
ATOM 844 N N . TRP A 1 147 ? 25.725 16.517 -21.093 1.00 62.60 126 TRP A N 1
ATOM 845 C CA . TRP A 1 147 ? 25.012 15.367 -20.555 1.00 61.60 126 TRP A CA 1
ATOM 846 C C . TRP A 1 147 ? 25.640 14.770 -19.314 1.00 60.90 126 TRP A C 1
ATOM 847 O O . TRP A 1 147 ? 24.953 14.239 -18.458 1.00 60.21 126 TRP A O 1
ATOM 858 N N . LEU A 1 148 ? 26.952 14.820 -19.236 1.00 60.83 127 LEU A N 1
ATOM 859 C CA . LEU A 1 148 ? 27.628 14.391 -18.040 1.00 60.71 127 LEU A CA 1
ATOM 860 C C . LEU A 1 148 ? 27.376 15.391 -16.922 1.00 61.29 127 LEU A C 1
ATOM 861 O O . LEU A 1 148 ? 27.335 15.016 -15.758 1.00 61.50 127 LEU A O 1
ATOM 866 N N . THR A 1 149 ? 27.187 16.656 -17.285 1.00 61.36 128 THR A N 1
ATOM 867 C CA . THR A 1 149 ? 26.924 17.683 -16.317 1.00 61.38 128 THR A CA 1
ATOM 868 C C . THR A 1 149 ? 25.499 17.510 -15.849 1.00 61.43 128 THR A C 1
ATOM 869 O O . THR A 1 149 ? 25.245 17.344 -14.672 1.00 61.82 128 THR A O 1
ATOM 873 N N . ALA A 1 150 ? 24.567 17.508 -16.786 1.00 61.70 129 ALA A N 1
ATOM 874 C CA . ALA A 1 150 ? 23.162 17.326 -16.470 1.00 61.48 129 ALA A CA 1
ATOM 875 C C . ALA A 1 150 ? 22.960 16.089 -15.600 1.00 61.39 129 ALA A C 1
ATOM 876 O O . ALA A 1 150 ? 22.198 16.113 -14.641 1.00 61.26 129 ALA A O 1
ATOM 878 N N . PHE A 1 151 ? 23.661 15.020 -15.949 1.00 61.14 130 PHE A N 1
ATOM 879 C CA . PHE A 1 151 ? 23.638 13.785 -15.189 1.00 61.06 130 PHE A CA 1
ATOM 880 C C . PHE A 1 151 ? 24.265 13.966 -13.817 1.00 61.25 130 PHE A C 1
ATOM 881 O O . PHE A 1 151 ? 23.754 13.496 -12.804 1.00 60.84 130 PHE A O 1
ATOM 889 N N . GLN A 1 152 ? 25.389 14.647 -13.782 1.00 61.70 131 GLN A N 1
ATOM 890 C CA . GLN A 1 152 ? 26.003 14.938 -12.508 1.00 62.33 131 GLN A CA 1
ATOM 891 C C . GLN A 1 152 ? 25.015 15.729 -11.663 1.00 62.74 131 GLN A C 1
ATOM 892 O O . GLN A 1 152 ? 24.749 15.378 -10.520 1.00 63.06 131 GLN A O 1
ATOM 898 N N . LEU A 1 153 ? 24.461 16.780 -12.245 1.00 63.04 132 LEU A N 1
ATOM 899 C CA . LEU A 1 153 ? 23.587 17.669 -11.516 1.00 63.38 132 LEU A CA 1
ATOM 900 C C . LEU A 1 153 ? 22.372 16.916 -11.016 1.00 64.05 132 LEU A C 1
ATOM 901 O O . LEU A 1 153 ? 22.013 17.020 -9.855 1.00 64.80 132 LEU A O 1
ATOM 906 N N . LEU A 1 154 ? 21.747 16.137 -11.885 1.00 64.69 133 LEU A N 1
ATOM 907 C CA . LEU A 1 154 ? 20.473 15.518 -11.556 1.00 64.70 133 LEU A CA 1
ATOM 908 C C . LEU A 1 154 ? 20.604 14.311 -10.627 1.00 65.09 133 LEU A C 1
ATOM 909 O O . LEU A 1 154 ? 19.752 14.090 -9.777 1.00 65.30 133 LEU A O 1
ATOM 914 N N . HIS A 1 155 ? 21.651 13.521 -10.778 1.00 65.53 134 HIS A N 1
ATOM 915 C CA . HIS A 1 155 ? 21.740 12.295 -10.010 1.00 65.73 134 HIS A CA 1
ATOM 916 C C . HIS A 1 155 ? 22.745 12.380 -8.893 1.00 65.68 134 HIS A C 1
ATOM 917 O O . HIS A 1 155 ? 22.377 12.262 -7.730 1.00 66.59 134 HIS A O 1
ATOM 924 N N . LEU A 1 156 ? 23.999 12.631 -9.226 1.00 65.65 135 LEU A N 1
ATOM 925 C CA . LEU A 1 156 ? 25.052 12.652 -8.220 1.00 65.59 135 LEU A CA 1
ATOM 926 C C . LEU A 1 156 ? 24.905 13.786 -7.220 1.00 65.46 135 LEU A C 1
ATOM 927 O O . LEU A 1 156 ? 25.223 13.612 -6.054 1.00 66.09 135 LEU A O 1
ATOM 932 N N . VAL A 1 157 ? 24.439 14.943 -7.678 1.00 65.31 136 VAL A N 1
ATOM 933 C CA . VAL A 1 157 ? 24.489 16.166 -6.885 1.00 64.89 136 VAL A CA 1
ATOM 934 C C . VAL A 1 157 ? 23.118 16.518 -6.326 1.00 65.19 136 VAL A C 1
ATOM 935 O O . VAL A 1 157 ? 22.972 16.742 -5.127 1.00 65.15 136 VAL A O 1
ATOM 939 N N . GLY A 1 158 ? 22.125 16.586 -7.201 1.00 65.68 137 GLY A N 1
ATOM 940 C CA . GLY A 1 158 ? 20.789 17.011 -6.821 1.00 66.16 137 GLY A CA 1
ATOM 941 C C . GLY A 1 158 ? 19.918 15.825 -6.484 1.00 67.02 137 GLY A C 1
ATOM 942 O O . GLY A 1 158 ? 18.795 15.971 -5.979 1.00 67.27 137 GLY A O 1
ATOM 943 N N . ASN A 1 159 ? 20.418 14.640 -6.796 1.00 67.86 138 ASN A N 1
ATOM 944 C CA . ASN A 1 159 ? 19.733 13.415 -6.445 1.00 68.65 138 ASN A CA 1
ATOM 945 C C . ASN A 1 159 ? 18.242 13.413 -6.790 1.00 68.41 138 ASN A C 1
ATOM 946 O O . ASN A 1 159 ? 17.379 13.400 -5.913 1.00 68.97 138 ASN A O 1
ATOM 951 N N . VAL A 1 160 ? 17.950 13.420 -8.079 1.00 68.08 139 VAL A N 1
ATOM 952 C CA . VAL A 1 160 ? 16.575 13.456 -8.538 1.00 67.79 139 VAL A CA 1
ATOM 953 C C . VAL A 1 160 ? 15.924 12.088 -8.339 1.00 68.14 139 VAL A C 1
ATOM 954 O O . VAL A 1 160 ? 16.535 11.048 -8.604 1.00 67.97 139 VAL A O 1
ATOM 958 N N . GLN A 1 161 ? 14.688 12.106 -7.848 1.00 68.72 140 GLN A N 1
ATOM 959 C CA . GLN A 1 161 ? 13.873 10.898 -7.694 1.00 68.98 140 GLN A CA 1
ATOM 960 C C . GLN A 1 161 ? 12.685 11.023 -8.604 1.00 68.48 140 GLN A C 1
ATOM 961 O O . GLN A 1 161 ? 12.273 12.132 -8.924 1.00 68.43 140 GLN A O 1
ATOM 967 N N . ALA A 1 162 ? 12.140 9.883 -9.022 1.00 67.91 141 ALA A N 1
ATOM 968 C CA . ALA A 1 162 ? 10.886 9.850 -9.760 1.00 67.27 141 ALA A CA 1
ATOM 969 C C . ALA A 1 162 ? 9.852 10.701 -9.026 1.00 66.67 141 ALA A C 1
ATOM 970 O O . ALA A 1 162 ? 9.752 10.640 -7.802 1.00 66.22 141 ALA A O 1
ATOM 972 N N . GLY A 1 163 ? 9.107 11.512 -9.771 1.00 66.03 142 GLY A N 1
ATOM 973 C CA . GLY A 1 163 ? 8.089 12.383 -9.184 1.00 65.42 142 GLY A CA 1
ATOM 974 C C . GLY A 1 163 ? 8.582 13.763 -8.794 1.00 64.87 142 GLY A C 1
ATOM 975 O O . GLY A 1 163 ? 7.779 14.637 -8.454 1.00 64.50 142 GLY A O 1
ATOM 976 N N . ASP A 1 164 ? 9.894 13.976 -8.843 1.00 64.19 143 ASP A N 1
ATOM 977 C CA . ASP A 1 164 ? 10.444 15.271 -8.501 1.00 64.02 143 ASP A CA 1
ATOM 978 C C . ASP A 1 164 ? 10.077 16.276 -9.556 1.00 63.80 143 ASP A C 1
ATOM 979 O O . ASP A 1 164 ? 10.063 15.960 -10.733 1.00 63.58 143 ASP A O 1
ATOM 984 N N . TYR A 1 165 ? 9.786 17.491 -9.124 1.00 63.92 144 TYR A N 1
ATOM 985 C CA . TYR A 1 165 ? 9.666 18.607 -10.024 1.00 64.02 144 TYR A CA 1
ATOM 986 C C . TYR A 1 165 ? 11.036 19.215 -10.048 1.00 64.00 144 TYR A C 1
ATOM 987 O O . TYR A 1 165 ? 11.599 19.541 -8.994 1.00 64.49 144 TYR A O 1
ATOM 996 N N . VAL A 1 166 ? 11.585 19.337 -11.247 1.00 63.25 145 VAL A N 1
ATOM 997 C CA . VAL A 1 166 ? 12.916 19.807 -11.428 1.00 62.60 145 VAL A CA 1
ATOM 998 C C . VAL A 1 166 ? 12.830 21.071 -12.248 1.00 62.90 145 VAL A C 1
ATOM 999 O O . VAL A 1 166 ? 12.332 21.040 -13.372 1.00 62.94 145 VAL A O 1
ATOM 1003 N N . LEU A 1 167 ? 13.306 22.181 -11.687 1.00 62.85 146 LEU A N 1
ATOM 1004 C CA . LEU A 1 167 ? 13.283 23.453 -12.386 1.00 62.69 146 LEU A CA 1
ATOM 1005 C C . LEU A 1 167 ? 14.628 23.641 -13.049 1.00 62.15 146 LEU A C 1
ATOM 1006 O O . LEU A 1 167 ? 15.636 23.732 -12.372 1.00 62.11 146 LEU A O 1
ATOM 1011 N N . ILE A 1 168 ? 14.631 23.678 -14.379 1.00 61.79 147 ILE A N 1
ATOM 1012 C CA . ILE A 1 168 ? 15.851 23.772 -15.161 1.00 61.20 147 ILE A CA 1
ATOM 1013 C C . ILE A 1 168 ? 15.928 25.151 -15.781 1.00 62.08 147 ILE A C 1
ATOM 1014 O O . ILE A 1 168 ? 15.133 25.491 -16.655 1.00 62.15 147 ILE A O 1
ATOM 1019 N N . HIS A 1 169 ? 16.866 25.962 -15.307 1.00 62.78 148 HIS A N 1
ATOM 1020 C CA . HIS A 1 169 ? 17.073 27.272 -15.896 1.00 63.23 148 HIS A CA 1
ATOM 1021 C C . HIS A 1 169 ? 17.966 27.125 -17.096 1.00 63.68 148 HIS A C 1
ATOM 1022 O O . HIS A 1 169 ? 18.606 26.102 -17.251 1.00 63.84 148 HIS A O 1
ATOM 1029 N N . ALA A 1 170 ? 17.989 28.142 -17.954 1.00 64.54 149 ALA A N 1
ATOM 1030 C CA . ALA A 1 170 ? 18.639 28.033 -19.255 1.00 65.08 149 ALA A CA 1
ATOM 1031 C C . ALA A 1 170 ? 18.237 26.686 -19.823 1.00 65.40 149 ALA A C 1
ATOM 1032 O O . ALA A 1 170 ? 19.075 25.869 -20.182 1.00 66.29 149 ALA A O 1
ATOM 1034 N N . GLY A 1 171 ? 16.942 26.453 -19.874 1.00 66.05 150 GLY A N 1
ATOM 1035 C CA . GLY A 1 171 ? 16.414 25.163 -20.260 1.00 66.78 150 GLY A CA 1
ATOM 1036 C C . GLY A 1 171 ? 16.893 24.674 -21.610 1.00 67.46 150 GLY A C 1
ATOM 1037 O O . GLY A 1 171 ? 16.985 23.458 -21.824 1.00 68.63 150 GLY A O 1
ATOM 1038 N N . LEU A 1 172 ? 17.192 25.597 -22.530 1.00 67.36 151 LEU A N 1
ATOM 1039 C CA . LEU A 1 172 ? 17.670 25.206 -23.843 1.00 66.89 151 LEU A CA 1
ATOM 1040 C C . LEU A 1 172 ? 19.139 25.559 -24.005 1.00 67.32 151 LEU A C 1
ATOM 1041 O O . LEU A 1 172 ? 19.637 25.731 -25.126 1.00 67.88 151 LEU A O 1
ATOM 1046 N N . SER A 1 173 ? 19.849 25.636 -22.884 1.00 66.61 152 SER A N 1
ATOM 1047 C CA . SER A 1 173 ? 21.284 25.531 -22.935 1.00 66.44 152 SER A CA 1
ATOM 1048 C C . SER A 1 173 ? 21.516 24.102 -23.358 1.00 66.25 152 SER A C 1
ATOM 1049 O O . SER A 1 173 ? 20.574 23.302 -23.375 1.00 66.59 152 SER A O 1
ATOM 1052 N N . GLY A 1 174 ? 22.754 23.766 -23.681 1.00 65.80 153 GLY A N 1
ATOM 1053 C CA . GLY A 1 174 ? 23.098 22.393 -23.988 1.00 66.00 153 GLY A CA 1
ATOM 1054 C C . GLY 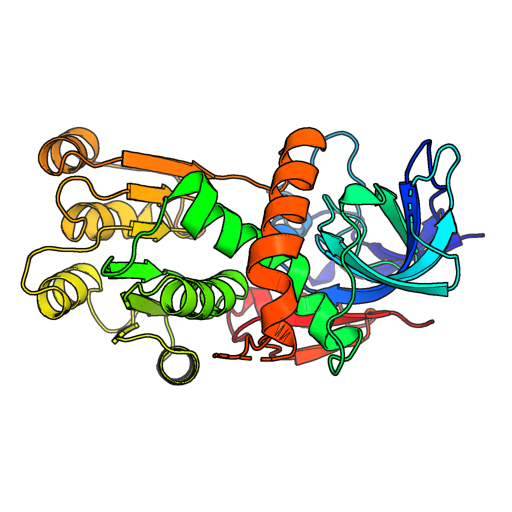A 1 174 ? 22.850 21.515 -22.786 1.00 66.39 153 GLY A C 1
ATOM 1055 O O . GLY A 1 174 ? 22.326 20.412 -22.920 1.00 66.99 153 GLY A O 1
ATOM 1056 N N . VAL A 1 175 ? 23.242 22.006 -21.607 1.00 66.63 154 VAL A N 1
ATOM 1057 C CA . VAL A 1 175 ? 22.952 21.326 -20.345 1.00 66.42 154 VAL A CA 1
ATOM 1058 C C . VAL A 1 175 ? 21.445 21.275 -20.136 1.00 66.47 154 VAL A C 1
ATOM 1059 O O . VAL A 1 175 ? 20.874 20.207 -19.930 1.00 66.42 154 VAL A O 1
ATOM 1063 N N . GLY A 1 176 ? 20.795 22.421 -20.204 1.00 66.49 155 GLY A N 1
ATOM 1064 C CA . GLY A 1 176 ? 19.344 22.441 -20.082 1.00 66.77 155 GLY A CA 1
ATOM 1065 C C . GLY A 1 176 ? 18.713 21.300 -20.868 1.00 67.03 155 GLY A C 1
ATOM 1066 O O . GLY A 1 176 ? 18.004 20.463 -20.302 1.00 67.38 155 GLY A O 1
ATOM 1067 N N . THR A 1 177 ? 18.999 21.236 -22.170 1.00 66.99 156 THR A N 1
ATOM 1068 C CA . THR A 1 177 ? 18.345 20.254 -23.053 1.00 66.53 156 THR A CA 1
ATOM 1069 C C . THR A 1 177 ? 18.700 18.811 -22.709 1.00 65.91 156 THR A C 1
ATOM 1070 O O . THR A 1 177 ? 17.880 17.910 -22.895 1.00 66.30 156 THR A O 1
ATOM 1074 N N . ALA A 1 178 ? 19.913 18.592 -22.217 1.00 64.69 157 ALA A N 1
ATOM 1075 C CA . ALA A 1 178 ? 20.264 17.304 -21.627 1.00 64.29 157 ALA A CA 1
ATOM 1076 C C . ALA A 1 178 ? 19.394 17.018 -20.404 1.00 63.90 157 ALA A C 1
ATOM 1077 O O . ALA A 1 178 ? 18.820 15.935 -20.273 1.00 63.94 157 ALA A O 1
ATOM 1079 N N . ALA A 1 179 ? 19.283 18.015 -19.529 1.00 63.62 158 ALA A N 1
ATOM 1080 C CA . ALA A 1 179 ? 18.625 17.875 -18.226 1.00 62.94 158 ALA A CA 1
ATOM 1081 C C . ALA A 1 179 ? 17.163 17.600 -18.359 1.00 62.69 158 ALA A C 1
ATOM 1082 O O . ALA A 1 179 ? 16.586 16.900 -17.540 1.00 63.04 158 ALA A O 1
ATOM 1084 N N . ILE A 1 180 ? 16.543 18.186 -19.371 1.00 62.63 159 ILE A N 1
ATOM 1085 C CA . ILE A 1 180 ? 15.115 18.030 -19.554 1.00 62.12 159 ILE A CA 1
ATOM 1086 C C . ILE A 1 180 ? 14.884 16.549 -19.755 1.00 62.12 159 ILE A C 1
ATOM 1087 O O . ILE A 1 180 ? 14.028 15.947 -19.115 1.00 61.94 159 ILE A O 1
ATOM 1092 N N . GLN A 1 181 ? 15.710 15.960 -20.612 1.00 61.93 160 GLN A N 1
ATOM 1093 C CA . GLN A 1 181 ? 15.519 14.596 -21.036 1.00 62.02 160 GLN A CA 1
ATOM 1094 C C . GLN A 1 181 ? 15.896 13.648 -19.942 1.00 62.33 160 GLN A C 1
ATOM 1095 O O . GLN A 1 181 ? 15.167 12.690 -19.669 1.00 62.53 160 GLN A O 1
ATOM 1101 N N . LEU A 1 182 ? 17.028 13.916 -19.299 1.00 62.50 161 LEU A N 1
ATOM 1102 C CA . LEU A 1 182 ? 17.465 13.091 -18.187 1.00 62.51 161 LEU A CA 1
ATOM 1103 C C . LEU A 1 182 ? 16.489 13.143 -17.030 1.00 62.82 161 LEU A C 1
ATOM 1104 O O . LEU A 1 182 ? 16.344 12.160 -16.307 1.00 63.18 161 LEU A O 1
ATOM 1109 N N . THR A 1 183 ? 15.837 14.285 -16.842 1.00 63.20 162 THR A N 1
ATOM 1110 C CA . THR A 1 183 ? 14.845 14.424 -15.787 1.00 63.51 162 THR A CA 1
ATOM 1111 C C . THR A 1 183 ? 13.700 13.470 -16.097 1.00 64.45 162 THR A C 1
ATOM 1112 O O . THR A 1 183 ? 13.263 12.712 -15.232 1.00 64.52 162 THR A O 1
ATOM 1116 N N . ARG A 1 184 ? 13.229 13.501 -17.342 1.00 65.15 163 ARG A N 1
ATOM 1117 C CA . ARG A 1 184 ? 12.175 12.590 -17.787 1.00 65.90 163 ARG A CA 1
ATOM 1118 C C . ARG A 1 184 ? 12.583 11.138 -17.636 1.00 66.07 163 ARG A C 1
ATOM 1119 O O . ARG A 1 184 ? 11.807 10.295 -17.206 1.00 66.22 163 ARG A O 1
ATOM 1127 N N . MET A 1 185 ? 13.822 10.858 -17.981 1.00 66.61 164 MET A N 1
ATOM 1128 C CA . MET A 1 185 ? 14.332 9.513 -17.911 1.00 67.16 164 MET A CA 1
ATOM 1129 C C . MET A 1 185 ? 14.306 9.028 -16.472 1.00 66.51 164 MET A C 1
ATOM 1130 O O . MET A 1 185 ? 14.007 7.873 -16.218 1.00 67.28 164 MET A O 1
ATOM 1134 N N . ALA A 1 186 ? 14.583 9.919 -15.531 1.00 65.87 165 ALA A N 1
ATOM 1135 C CA . ALA A 1 186 ? 14.588 9.560 -14.114 1.00 65.57 165 ALA A CA 1
ATOM 1136 C C . ALA A 1 186 ? 13.170 9.547 -13.530 1.00 65.19 165 ALA A C 1
ATOM 1137 O O . ALA A 1 186 ? 12.986 9.265 -12.342 1.00 65.33 165 ALA A O 1
ATOM 1139 N N . GLY A 1 187 ? 12.177 9.826 -14.378 1.00 64.91 166 GLY A N 1
ATOM 1140 C CA . GLY A 1 187 ? 10.768 9.851 -13.988 1.00 64.35 166 GLY A CA 1
ATOM 1141 C C . GLY A 1 187 ? 10.368 11.146 -13.309 1.00 64.16 166 GLY A C 1
ATOM 1142 O O . GLY A 1 187 ? 9.350 11.210 -12.641 1.00 63.42 166 GLY A O 1
ATOM 1143 N N . ALA A 1 188 ? 11.186 12.184 -13.458 1.00 64.50 167 ALA A N 1
ATOM 1144 C CA . ALA A 1 188 ? 10.941 13.459 -12.775 1.00 64.53 167 ALA A CA 1
ATOM 1145 C C . ALA A 1 188 ? 10.251 14.427 -13.729 1.00 64.31 167 ALA A C 1
ATOM 1146 O O . ALA A 1 188 ? 10.157 14.153 -14.921 1.00 64.85 167 ALA A O 1
ATOM 1148 N N . ILE A 1 189 ? 9.765 15.549 -13.209 1.00 63.88 168 ILE A N 1
ATOM 1149 C CA . ILE A 1 189 ? 8.949 16.459 -13.998 1.00 63.87 168 ILE A CA 1
ATOM 1150 C C . ILE A 1 189 ? 9.753 17.691 -14.312 1.00 63.49 168 ILE A C 1
ATOM 1151 O O . ILE A 1 189 ? 10.031 18.472 -13.422 1.00 63.34 168 ILE A O 1
ATOM 1156 N N . PRO A 1 190 ? 10.173 17.854 -15.577 1.00 63.40 169 PRO A N 1
ATOM 1157 C CA . PRO A 1 190 ? 11.040 18.980 -15.894 1.00 63.36 169 PRO A CA 1
ATOM 1158 C C . PRO A 1 190 ? 10.261 20.233 -16.199 1.00 63.26 169 PRO A C 1
ATOM 1159 O O . PRO A 1 190 ? 9.419 20.214 -17.082 1.00 64.24 169 PRO A O 1
ATOM 1163 N N . LEU A 1 191 ? 10.530 21.294 -15.452 1.00 63.17 170 LEU A N 1
ATOM 1164 C CA . LEU A 1 191 ? 10.053 22.631 -15.754 1.00 63.32 170 LEU A CA 1
ATOM 1165 C C . LEU A 1 191 ? 11.244 23.445 -16.208 1.00 63.67 170 LEU A C 1
ATOM 1166 O O . LEU A 1 191 ? 12.287 23.422 -15.570 1.00 63.92 170 LEU A O 1
ATOM 1171 N N . VAL A 1 192 ? 11.108 24.177 -17.298 1.00 64.16 171 VAL A N 1
ATOM 1172 C CA . VAL A 1 192 ? 12.229 24.956 -17.793 1.00 64.60 171 VAL A CA 1
ATOM 1173 C C . VAL A 1 192 ? 11.907 26.429 -17.779 1.00 64.77 171 VAL A C 1
ATOM 1174 O O . VAL A 1 192 ? 10.737 26.829 -17.837 1.00 64.94 171 VAL A O 1
ATOM 1178 N N . THR A 1 193 ? 12.966 27.222 -17.694 1.00 65.03 172 THR A N 1
ATOM 1179 C CA . THR A 1 193 ? 12.914 28.629 -18.017 1.00 65.37 172 THR A CA 1
ATOM 1180 C C . THR A 1 193 ? 13.812 28.888 -19.208 1.00 65.55 172 THR A C 1
ATOM 1181 O O . THR A 1 193 ? 14.751 28.142 -19.468 1.00 65.24 172 THR A O 1
ATOM 1185 N N . ALA A 1 194 ? 13.512 29.977 -19.898 1.00 65.73 173 ALA A N 1
ATOM 1186 C CA . ALA A 1 194 ? 14.247 30.409 -21.062 1.00 66.00 173 ALA A CA 1
ATOM 1187 C C . ALA A 1 194 ? 13.719 31.794 -21.436 1.00 66.70 173 ALA A C 1
ATOM 1188 O O . ALA A 1 194 ? 12.651 32.206 -20.962 1.00 66.71 173 ALA A O 1
ATOM 1190 N N . GLY A 1 195 ? 14.464 32.520 -22.262 1.00 67.39 174 GLY A N 1
ATOM 1191 C CA . GLY A 1 195 ? 14.146 33.926 -22.543 1.00 68.13 174 GLY A CA 1
ATOM 1192 C C . GLY A 1 195 ? 13.488 34.091 -23.896 1.00 68.70 174 GLY A C 1
ATOM 1193 O O . GLY A 1 195 ? 13.293 35.209 -24.384 1.00 68.79 174 GLY A O 1
ATOM 1194 N N . SER A 1 196 ? 13.139 32.961 -24.492 1.00 69.44 175 SER A N 1
ATOM 1195 C CA . SER A 1 196 ? 12.631 32.928 -25.842 1.00 70.00 175 SER A CA 1
ATOM 1196 C C . SER A 1 196 ? 11.407 32.038 -25.945 1.00 70.34 175 SER A C 1
ATOM 1197 O O . SER A 1 196 ? 11.437 30.866 -25.583 1.00 70.29 175 SER A O 1
ATOM 1200 N N . GLN A 1 197 ? 10.324 32.640 -26.415 1.00 70.95 176 GLN A N 1
ATOM 1201 C CA . GLN A 1 197 ? 9.167 31.928 -26.952 1.00 71.29 176 GLN A CA 1
ATOM 1202 C C . GLN A 1 197 ? 9.596 30.639 -27.716 1.00 71.22 176 GLN A C 1
ATOM 1203 O O . GLN A 1 197 ? 9.131 29.533 -27.405 1.00 71.32 176 GLN A O 1
ATOM 1209 N N . LYS A 1 198 ? 10.498 30.782 -28.691 1.00 70.62 177 LYS A N 1
ATOM 1210 C CA . LYS A 1 198 ? 10.967 29.637 -29.496 1.00 70.54 177 LYS A CA 1
ATOM 1211 C C . LYS A 1 198 ? 11.574 28.538 -28.634 1.00 70.00 177 LYS A C 1
ATOM 1212 O O . LYS A 1 198 ? 11.243 27.355 -28.775 1.00 70.11 177 LYS A O 1
ATOM 1214 N N . LYS A 1 199 ? 12.480 28.945 -27.749 1.00 69.51 178 LYS A N 1
ATOM 1215 C CA . LYS A 1 199 ? 13.195 28.015 -26.891 1.00 68.66 178 LYS A CA 1
ATOM 1216 C C . LYS A 1 199 ? 12.253 27.172 -26.039 1.00 67.73 178 LYS A C 1
ATOM 1217 O O . LYS A 1 199 ? 12.346 25.950 -26.028 1.00 67.21 178 LYS A O 1
ATOM 1223 N N . LEU A 1 200 ? 11.320 27.812 -25.358 1.00 67.36 179 LEU A N 1
ATOM 1224 C CA . LEU A 1 200 ? 10.299 27.059 -24.631 1.00 67.39 179 LEU A CA 1
ATOM 1225 C C . LEU A 1 200 ? 9.640 25.979 -25.491 1.00 67.87 179 LEU A C 1
ATOM 1226 O O . LEU A 1 200 ? 9.446 24.863 -25.012 1.00 67.77 179 LEU A O 1
ATOM 1231 N N . GLN A 1 201 ? 9.326 26.293 -26.755 1.00 68.51 180 GLN A N 1
ATOM 1232 C CA . GLN A 1 201 ? 8.673 25.323 -27.645 1.00 69.13 180 GLN A CA 1
ATOM 1233 C C . GLN A 1 201 ? 9.565 24.099 -27.800 1.00 69.46 180 GLN A C 1
ATOM 1234 O O . GLN A 1 201 ? 9.111 22.965 -27.660 1.00 69.65 180 GLN A O 1
ATOM 1236 N N . MET A 1 202 ? 10.843 24.327 -28.062 1.00 70.17 181 MET A N 1
ATOM 1237 C CA . MET A 1 202 ? 11.789 23.221 -28.103 1.00 70.91 181 MET A CA 1
ATOM 1238 C C . MET A 1 202 ? 11.815 22.460 -26.781 1.00 70.99 181 MET A C 1
ATOM 1239 O O . MET A 1 202 ? 11.762 21.221 -26.770 1.00 71.31 181 MET A O 1
ATOM 1244 N N . ALA A 1 203 ? 11.892 23.199 -25.675 1.00 70.68 182 ALA A N 1
ATOM 1245 C CA . ALA A 1 203 ? 11.886 22.588 -24.354 1.00 70.67 182 ALA A CA 1
ATOM 1246 C C . ALA A 1 203 ? 10.702 21.643 -24.215 1.00 70.72 182 ALA A C 1
ATOM 1247 O O . ALA A 1 203 ? 10.871 20.495 -23.816 1.00 70.78 182 ALA A O 1
ATOM 1249 N N . GLU A 1 204 ? 9.509 22.114 -24.572 1.00 70.76 183 GLU A N 1
ATOM 1250 C CA . GLU A 1 204 ? 8.327 21.252 -24.535 1.00 71.10 183 GLU A CA 1
ATOM 1251 C C . GLU A 1 204 ? 8.550 20.046 -25.449 1.00 70.94 183 GLU A C 1
ATOM 1252 O O . GLU A 1 204 ? 8.220 18.917 -25.083 1.00 71.75 183 GLU A O 1
ATOM 1254 N N . LYS A 1 205 ? 9.135 20.271 -26.618 1.00 70.52 184 LYS A N 1
ATOM 1255 C CA . LYS A 1 205 ? 9.343 19.171 -27.548 1.00 70.43 184 LYS A CA 1
ATOM 1256 C C . LYS A 1 205 ? 10.316 18.123 -26.962 1.00 70.22 184 LYS A C 1
ATOM 1257 O O . LYS A 1 205 ? 10.123 16.924 -27.171 1.00 70.50 184 LYS A O 1
ATOM 1259 N N . LEU A 1 206 ? 11.318 18.561 -26.192 1.00 69.47 185 LEU A N 1
ATOM 1260 C CA . LEU A 1 206 ? 12.246 17.626 -25.538 1.00 68.52 185 LEU A CA 1
ATOM 1261 C C . LEU A 1 206 ? 11.736 17.002 -24.224 1.00 68.17 185 LEU A C 1
ATOM 1262 O O . LEU A 1 206 ? 12.429 16.166 -23.622 1.00 68.32 185 LEU A O 1
ATOM 1267 N N . GLY A 1 207 ? 10.545 17.399 -23.775 1.00 67.23 186 GLY A N 1
ATOM 1268 C CA . GLY A 1 207 ? 9.931 16.789 -22.600 1.00 66.59 186 GLY A CA 1
ATOM 1269 C C . GLY A 1 207 ? 9.631 17.708 -21.426 1.00 66.20 186 GLY A C 1
ATOM 1270 O O . GLY A 1 207 ? 9.142 17.240 -20.404 1.00 65.69 186 GLY A O 1
ATOM 1271 N N . ALA A 1 208 ? 9.908 19.007 -21.548 1.00 65.81 187 ALA A N 1
ATOM 1272 C CA . ALA A 1 208 ? 9.613 19.938 -20.455 1.00 65.45 187 ALA A CA 1
ATOM 1273 C C . ALA A 1 208 ? 8.120 19.949 -20.209 1.00 65.51 187 ALA A C 1
ATOM 1274 O O . ALA A 1 208 ? 7.342 20.266 -21.107 1.00 65.69 187 ALA A O 1
ATOM 1276 N N . ALA A 1 209 ? 7.716 19.592 -18.995 1.00 65.35 188 ALA A N 1
ATOM 1277 C CA . ALA A 1 209 ? 6.318 19.674 -18.598 1.00 65.05 188 ALA A CA 1
ATOM 1278 C C . ALA A 1 209 ? 5.805 21.112 -18.614 1.00 65.15 188 ALA A C 1
ATOM 1279 O O . ALA A 1 209 ? 4.610 21.352 -18.727 1.00 66.12 188 ALA A O 1
ATOM 1281 N N . ALA A 1 210 ? 6.698 22.075 -18.467 1.00 65.40 189 ALA A N 1
ATOM 1282 C CA . ALA A 1 210 ? 6.302 23.471 -18.522 1.00 65.36 189 ALA A CA 1
ATOM 1283 C C . ALA A 1 210 ? 7.502 24.307 -18.885 1.00 65.11 189 ALA A C 1
ATOM 1284 O O . ALA A 1 210 ? 8.625 23.917 -18.633 1.00 65.40 189 ALA A O 1
ATOM 1286 N N . GLY A 1 211 ? 7.238 25.459 -19.474 1.00 65.22 190 GLY A N 1
ATOM 1287 C CA . GLY A 1 211 ? 8.257 26.392 -19.871 1.00 65.68 190 GLY A CA 1
ATOM 1288 C C . GLY A 1 211 ? 7.839 27.764 -19.413 1.00 65.94 190 GLY A C 1
ATOM 1289 O O . GLY A 1 211 ? 6.737 28.190 -19.675 1.00 65.91 190 GLY A O 1
ATOM 1290 N N . PHE A 1 212 ? 8.722 28.461 -18.720 1.00 66.81 191 PHE A N 1
ATOM 1291 C CA . PHE A 1 212 ? 8.409 29.802 -18.270 1.00 67.34 191 PHE A CA 1
ATOM 1292 C C . PHE A 1 212 ? 9.403 30.730 -18.931 1.00 67.62 191 PHE A C 1
ATOM 1293 O O . PHE A 1 212 ? 10.570 30.384 -19.089 1.00 67.90 191 PHE A O 1
ATOM 1301 N N . ASN A 1 213 ? 8.922 31.877 -19.389 1.00 68.18 192 ASN A N 1
ATOM 1302 C CA . ASN A 1 213 ? 9.762 32.821 -20.104 1.00 68.35 192 ASN A CA 1
ATOM 1303 C C . ASN A 1 213 ? 10.189 33.873 -19.107 1.00 68.55 192 ASN A C 1
ATOM 1304 O O . ASN A 1 213 ? 9.362 34.656 -18.623 1.00 68.58 192 ASN A O 1
ATOM 1309 N N . TYR A 1 214 ? 11.477 33.885 -18.784 1.00 68.74 193 TYR A N 1
ATOM 1310 C CA . TYR A 1 214 ? 11.940 34.731 -17.698 1.00 68.93 193 TYR A CA 1
ATOM 1311 C C . TYR A 1 214 ? 11.907 36.206 -18.079 1.00 69.16 193 TYR A C 1
ATOM 1312 O O . TYR A 1 214 ? 11.901 37.070 -17.202 1.00 68.75 193 TYR A O 1
ATOM 1321 N N . LYS A 1 215 ? 11.881 36.500 -19.378 1.00 69.60 194 LYS A N 1
ATOM 1322 C CA . LYS A 1 215 ? 11.722 37.881 -19.827 1.00 69.93 194 LYS A CA 1
ATOM 1323 C C . LYS A 1 215 ? 10.259 38.321 -19.736 1.00 70.21 194 LYS A C 1
ATOM 1324 O O . LYS A 1 215 ? 9.978 39.490 -19.465 1.00 70.16 194 LYS A O 1
ATOM 1328 N N . LYS A 1 216 ? 9.332 37.383 -19.926 1.00 70.62 195 LYS A N 1
ATOM 1329 C CA . LYS A 1 216 ? 7.901 37.718 -20.048 1.00 70.88 195 LYS A CA 1
ATOM 1330 C C . LYS A 1 216 ? 7.090 37.498 -18.761 1.00 70.93 195 LYS A C 1
ATOM 1331 O O . LYS A 1 216 ? 6.165 38.253 -18.492 1.00 71.10 195 LYS A O 1
ATOM 1333 N N . GLU A 1 217 ? 7.423 36.479 -17.971 1.00 71.23 196 GLU A N 1
ATOM 1334 C CA . GLU A 1 217 ? 6.742 36.256 -16.681 1.00 71.37 196 GLU A CA 1
ATOM 1335 C C . GLU A 1 217 ? 7.713 35.944 -15.543 1.00 70.87 196 GLU A C 1
ATOM 1336 O O . GLU A 1 217 ? 8.905 35.772 -15.766 1.00 70.86 196 GLU A O 1
ATOM 1342 N N . ASP A 1 218 ? 7.176 35.880 -14.327 1.00 70.68 197 ASP A N 1
ATOM 1343 C CA . ASP A 1 218 ? 7.943 35.558 -13.123 1.00 70.32 197 ASP A CA 1
ATOM 1344 C C . ASP A 1 218 ? 7.905 34.055 -12.956 1.00 70.18 197 ASP A C 1
ATOM 1345 O O . ASP A 1 218 ? 6.859 33.494 -12.626 1.00 70.19 197 ASP A O 1
ATOM 1350 N N . PHE A 1 219 ? 9.046 33.406 -13.169 1.00 69.96 198 PHE A N 1
ATOM 1351 C CA . PHE A 1 219 ? 9.099 31.944 -13.164 1.00 69.95 198 PHE A CA 1
ATOM 1352 C C . PHE A 1 219 ? 8.838 31.335 -11.793 1.00 69.80 198 PHE A C 1
ATOM 1353 O O . PHE A 1 219 ? 8.525 30.155 -11.686 1.00 69.44 198 PHE A O 1
ATOM 1361 N N . SER A 1 220 ? 8.980 32.141 -10.750 1.00 70.12 199 SER A N 1
ATOM 1362 C CA . SER A 1 220 ? 8.747 31.679 -9.394 1.00 70.31 199 SER A CA 1
ATOM 1363 C C . SER A 1 220 ? 7.248 31.447 -9.166 1.00 70.62 199 SER A C 1
ATOM 1364 O O . SER A 1 220 ? 6.859 30.381 -8.688 1.00 70.88 199 SER A O 1
ATOM 1367 N N . GLU A 1 221 ? 6.419 32.433 -9.522 1.00 70.66 200 GLU A N 1
ATOM 1368 C CA . GLU A 1 221 ? 4.956 32.330 -9.369 1.00 71.00 200 GLU A CA 1
ATOM 1369 C C . GLU A 1 221 ? 4.352 31.282 -10.309 1.00 71.06 200 GLU A C 1
ATOM 1370 O O . GLU A 1 221 ? 3.364 30.617 -9.974 1.00 71.28 200 GLU A O 1
ATOM 1372 N N . ALA A 1 222 ? 4.943 31.158 -11.490 1.00 71.11 201 ALA A N 1
ATOM 1373 C CA . ALA A 1 222 ? 4.504 30.180 -12.474 1.00 71.19 201 ALA A CA 1
ATOM 1374 C C . ALA A 1 222 ? 4.837 28.760 -12.022 1.00 71.16 201 ALA A C 1
ATOM 1375 O O . ALA A 1 222 ? 4.065 27.836 -12.260 1.00 71.76 201 ALA A O 1
ATOM 1377 N N . THR A 1 223 ? 5.983 28.590 -11.373 1.00 70.80 202 THR A N 1
ATOM 1378 C CA . THR A 1 223 ? 6.412 27.274 -10.916 1.00 70.78 202 THR A CA 1
ATOM 1379 C C . THR A 1 223 ? 5.565 26.779 -9.749 1.00 70.80 202 THR A C 1
ATOM 1380 O O . THR A 1 223 ? 5.153 25.596 -9.718 1.00 71.08 202 THR A O 1
ATOM 1384 N N . LEU A 1 224 ? 5.327 27.679 -8.785 1.00 70.63 203 LEU A N 1
ATOM 1385 C CA . LEU A 1 224 ? 4.447 27.382 -7.666 1.00 70.15 203 LEU A CA 1
ATOM 1386 C C . LEU A 1 224 ? 3.052 27.065 -8.200 1.00 70.18 203 LEU A C 1
ATOM 1387 O O . LEU A 1 224 ? 2.441 26.086 -7.776 1.00 70.19 203 LEU A O 1
ATOM 1392 N N . LYS A 1 225 ? 2.554 27.883 -9.127 1.00 70.09 204 LYS A N 1
ATOM 1393 C CA . LYS A 1 225 ? 1.302 27.560 -9.817 1.00 70.13 204 LYS A CA 1
ATOM 1394 C C . LYS A 1 225 ? 1.378 26.119 -10.328 1.00 69.72 204 LYS A C 1
ATOM 1395 O O . LYS A 1 225 ? 0.601 25.220 -9.862 1.00 70.18 204 LYS A O 1
ATOM 1398 N N . PHE A 1 226 ? 2.352 25.888 -11.244 1.00 69.13 205 PHE A N 1
ATOM 1399 C CA . PHE A 1 226 ? 2.475 24.548 -11.817 1.00 69.09 205 PHE A CA 1
ATOM 1400 C C . PHE A 1 226 ? 2.552 23.438 -10.767 1.00 68.94 205 PHE A C 1
ATOM 1401 O O . PHE A 1 226 ? 1.980 22.361 -10.968 1.00 68.84 205 PHE A O 1
ATOM 1409 N N . THR A 1 227 ? 3.268 23.700 -9.660 1.00 69.04 206 THR A N 1
ATOM 1410 C CA . THR A 1 227 ? 3.484 22.682 -8.625 1.00 68.78 206 THR A CA 1
ATOM 1411 C C . THR A 1 227 ? 2.431 22.733 -7.517 1.00 68.83 206 THR A C 1
ATOM 1412 O O . THR A 1 227 ? 2.557 22.062 -6.498 1.00 69.31 206 THR A O 1
ATOM 1416 N N . LYS A 1 228 ? 1.366 23.500 -7.754 1.00 68.99 207 LYS A N 1
ATOM 1417 C CA . LYS A 1 228 ? 0.264 23.681 -6.811 1.00 68.45 207 LYS A CA 1
ATOM 1418 C C . LYS A 1 228 ? 0.797 24.100 -5.457 1.00 67.98 207 LYS A C 1
ATOM 1419 O O . LYS A 1 228 ? 0.394 23.573 -4.418 1.00 68.52 207 LYS A O 1
ATOM 1422 N N . GLY A 1 229 ? 1.729 25.049 -5.487 1.00 67.22 208 GLY A N 1
ATOM 1423 C CA . GLY A 1 229 ? 2.302 25.627 -4.276 1.00 66.57 208 GLY A CA 1
ATOM 1424 C C . GLY A 1 229 ? 3.332 24.782 -3.556 1.00 65.81 208 GLY A C 1
ATOM 1425 O O . GLY A 1 229 ? 3.932 25.245 -2.590 1.00 65.71 208 GLY A O 1
ATOM 1426 N N . ALA A 1 230 ? 3.542 23.545 -3.993 1.00 64.89 209 ALA A N 1
ATOM 1427 C CA . ALA A 1 230 ? 4.515 22.688 -3.324 1.00 64.47 209 ALA A CA 1
ATOM 1428 C C . ALA A 1 230 ? 5.926 23.140 -3.678 1.00 64.00 209 ALA A C 1
ATOM 1429 O O . ALA A 1 230 ? 6.838 23.009 -2.889 1.00 64.39 209 ALA A O 1
ATOM 1431 N N . GLY A 1 231 ? 6.099 23.686 -4.873 1.00 63.62 210 GLY A N 1
ATOM 1432 C CA . GLY A 1 231 ? 7.410 24.110 -5.327 1.00 62.93 210 GLY A CA 1
ATOM 1433 C C . GLY A 1 231 ? 8.212 22.944 -5.863 1.00 62.19 210 GLY A C 1
ATOM 1434 O O . GLY A 1 231 ? 7.740 21.803 -5.882 1.00 61.96 210 GLY A O 1
ATOM 1435 N N . VAL A 1 232 ? 9.452 23.245 -6.246 1.00 61.41 211 VAL A N 1
ATOM 1436 C CA . VAL A 1 232 ? 10.302 22.315 -6.975 1.00 60.71 211 VAL A CA 1
ATOM 1437 C C . VAL A 1 232 ? 11.298 21.649 -6.063 1.00 60.64 211 VAL A C 1
ATOM 1438 O O . VAL A 1 232 ? 11.927 22.302 -5.253 1.00 61.01 211 VAL A O 1
ATOM 1442 N N . ASN A 1 233 ? 11.439 20.338 -6.218 1.00 60.41 212 ASN A N 1
ATOM 1443 C CA . ASN A 1 233 ? 12.356 19.535 -5.422 1.00 59.92 212 ASN A CA 1
ATOM 1444 C C . ASN A 1 233 ? 13.796 19.773 -5.799 1.00 60.18 212 ASN A C 1
ATOM 1445 O O . ASN A 1 233 ? 14.724 19.477 -5.032 1.00 60.54 212 ASN A O 1
ATOM 1450 N N . LEU A 1 234 ? 13.988 20.271 -7.006 1.00 60.25 213 LEU A N 1
ATOM 1451 C CA . LEU A 1 234 ? 15.321 20.392 -7.560 1.00 60.31 213 LEU A CA 1
ATOM 1452 C C . LEU A 1 234 ? 15.327 21.557 -8.528 1.00 59.95 213 LEU A C 1
ATOM 1453 O O . LEU A 1 234 ? 14.458 21.636 -9.414 1.00 59.83 213 LEU A O 1
ATOM 1458 N N . ILE A 1 235 ? 16.261 22.481 -8.327 1.00 58.94 214 ILE A N 1
ATOM 1459 C CA . ILE A 1 235 ? 16.432 23.583 -9.243 1.00 58.46 214 ILE A CA 1
ATOM 1460 C C . ILE A 1 235 ? 17.806 23.402 -9.813 1.00 59.09 214 ILE A C 1
ATOM 1461 O O . ILE A 1 235 ? 18.778 23.369 -9.056 1.00 59.82 214 ILE A O 1
ATOM 1466 N N . LEU A 1 236 ? 17.922 23.272 -11.129 1.00 59.19 215 LEU A N 1
ATOM 1467 C CA . LEU A 1 236 ? 19.246 23.340 -11.739 1.00 59.30 215 LEU A CA 1
ATOM 1468 C C . LEU A 1 236 ? 19.439 24.787 -12.116 1.00 58.95 215 LEU A C 1
ATOM 1469 O O . LEU A 1 236 ? 18.764 25.302 -13.007 1.00 59.93 215 LEU A O 1
ATOM 1474 N N . ASP A 1 237 ? 20.357 25.434 -11.426 1.00 58.22 216 ASP A N 1
ATOM 1475 C CA . ASP A 1 237 ? 20.552 26.870 -11.503 1.00 57.90 216 ASP A CA 1
ATOM 1476 C C . ASP A 1 237 ? 21.947 27.162 -12.040 1.00 57.72 216 ASP A C 1
ATOM 1477 O O . ASP A 1 237 ? 22.941 26.941 -11.359 1.00 57.50 216 ASP A O 1
ATOM 1482 N N . CYS A 1 238 ? 22.007 27.673 -13.260 1.00 57.46 217 CYS A N 1
ATOM 1483 C CA . CYS A 1 238 ? 23.228 28.178 -13.826 1.00 57.48 217 CYS A CA 1
ATOM 1484 C C . CYS A 1 238 ? 23.188 29.688 -13.893 1.00 56.96 217 CYS A C 1
ATOM 1485 O O . CYS A 1 238 ? 24.054 30.305 -14.492 1.00 57.61 217 CYS A O 1
ATOM 1488 N N . ILE A 1 239 ? 22.181 30.292 -13.287 1.00 56.78 218 ILE A N 1
ATOM 1489 C CA . ILE A 1 239 ? 22.019 31.744 -13.331 1.00 56.71 218 ILE A CA 1
ATOM 1490 C C . ILE A 1 239 ? 22.487 32.339 -12.022 1.00 57.01 218 ILE A C 1
ATOM 1491 O O . ILE A 1 239 ? 23.307 33.255 -12.009 1.00 57.13 218 ILE A O 1
ATOM 1496 N N . GLY A 1 240 ? 21.954 31.808 -10.926 1.00 57.13 219 GLY A N 1
ATOM 1497 C CA . GLY A 1 240 ? 22.375 32.183 -9.601 1.00 57.68 219 GLY A CA 1
ATOM 1498 C C . GLY A 1 240 ? 21.723 33.439 -9.070 1.00 58.07 219 GLY A C 1
ATOM 1499 O O . GLY A 1 240 ? 20.514 33.463 -8.819 1.00 58.52 219 GLY A O 1
ATOM 1500 N N . GLY A 1 241 ? 22.540 34.477 -8.914 1.00 58.65 220 GLY A N 1
ATOM 1501 C CA . GLY A 1 241 ? 22.197 35.648 -8.123 1.00 59.12 220 GLY A CA 1
ATOM 1502 C C . GLY A 1 241 ? 20.926 36.326 -8.568 1.00 59.60 220 GLY A C 1
ATOM 1503 O O . GLY A 1 241 ? 19.986 36.473 -7.784 1.00 59.59 220 GLY A O 1
ATOM 1504 N N . SER A 1 242 ? 20.878 36.719 -9.833 1.00 59.86 221 SER A N 1
ATOM 1505 C CA . SER A 1 242 ? 19.730 37.457 -10.334 1.00 60.44 221 SER A CA 1
ATOM 1506 C C . SER A 1 242 ? 18.444 36.670 -10.099 1.00 60.39 221 SER A C 1
ATOM 1507 O O . SER A 1 242 ? 17.387 37.257 -9.909 1.00 60.71 221 SER A O 1
ATOM 1510 N N . TYR A 1 243 ? 18.541 35.342 -10.116 1.00 60.35 222 TYR A N 1
ATOM 1511 C CA . TYR A 1 243 ? 17.375 34.473 -9.932 1.00 60.10 222 TYR A CA 1
ATOM 1512 C C . TYR A 1 243 ? 17.214 33.986 -8.498 1.00 59.87 222 TYR A C 1
ATOM 1513 O O . TYR A 1 243 ? 16.310 33.216 -8.216 1.00 60.03 222 TYR A O 1
ATOM 1521 N N . TRP A 1 244 ? 18.072 34.408 -7.585 1.00 59.73 223 TRP A N 1
ATOM 1522 C CA . TRP A 1 244 ? 18.099 33.751 -6.281 1.00 59.93 223 TRP A CA 1
ATOM 1523 C C . TRP A 1 244 ? 16.776 33.894 -5.529 1.00 60.31 223 TRP A C 1
ATOM 1524 O O . TRP A 1 244 ? 16.225 32.908 -5.038 1.00 60.08 223 TRP A O 1
ATOM 1535 N N . GLU A 1 245 ? 16.253 35.110 -5.468 1.00 61.16 224 GLU A N 1
ATOM 1536 C CA . GLU A 1 245 ? 15.047 35.350 -4.690 1.00 62.05 224 GLU A CA 1
ATOM 1537 C C . GLU A 1 245 ? 13.961 34.457 -5.264 1.00 62.14 224 GLU A C 1
ATOM 1538 O O . GLU A 1 245 ? 13.351 33.672 -4.543 1.00 62.39 224 GLU A O 1
ATOM 1544 N N . LYS A 1 246 ? 13.757 34.558 -6.572 1.00 62.11 225 LYS A N 1
ATOM 1545 C CA . LYS A 1 246 ? 12.757 33.748 -7.249 1.00 62.35 225 LYS A CA 1
ATOM 1546 C C . LYS A 1 246 ? 12.981 32.249 -6.982 1.00 62.29 225 LYS A C 1
ATOM 1547 O O . LYS A 1 246 ? 12.036 31.487 -6.776 1.00 62.51 225 LYS A O 1
ATOM 1551 N N . ASN A 1 247 ? 14.234 31.838 -6.947 1.00 62.32 226 ASN A N 1
ATOM 1552 C CA . ASN A 1 247 ? 14.554 30.434 -6.815 1.00 62.68 226 ASN A CA 1
ATOM 1553 C C . ASN A 1 247 ? 14.208 29.854 -5.461 1.00 62.98 226 ASN A C 1
ATOM 1554 O O . ASN A 1 247 ? 13.532 28.834 -5.389 1.00 63.36 226 ASN A O 1
ATOM 1559 N N . VAL A 1 248 ? 14.685 30.486 -4.394 1.00 63.19 227 VAL A N 1
ATOM 1560 C CA . VAL A 1 248 ? 14.370 30.024 -3.052 1.00 63.58 227 VAL A CA 1
ATOM 1561 C C . VAL A 1 248 ? 12.852 30.092 -2.793 1.00 63.93 227 VAL A C 1
ATOM 1562 O O . VAL A 1 248 ? 12.305 29.241 -2.088 1.00 64.35 227 VAL A O 1
ATOM 1566 N N . 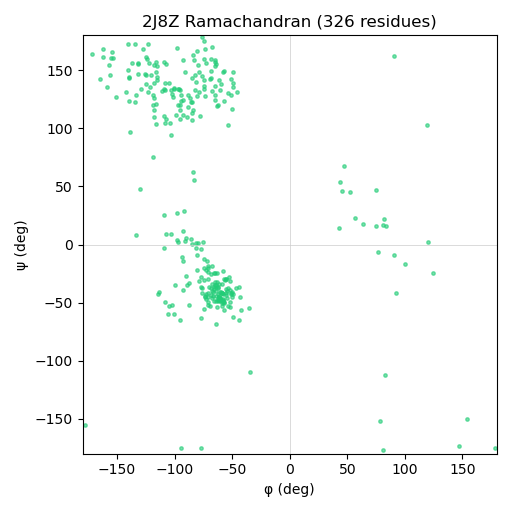ASN A 1 249 ? 12.188 31.091 -3.374 1.00 63.84 228 ASN A N 1
ATOM 1567 C CA . ASN A 1 249 ? 10.747 31.246 -3.259 1.00 64.22 228 ASN A CA 1
ATOM 1568 C C . ASN A 1 249 ? 9.972 30.046 -3.768 1.00 64.05 228 ASN A C 1
ATOM 1569 O O . ASN A 1 249 ? 8.985 29.652 -3.157 1.00 64.57 228 ASN A O 1
ATOM 1574 N N . CYS A 1 250 ? 10.386 29.496 -4.907 1.00 63.47 229 CYS A N 1
ATOM 1575 C CA . CYS A 1 250 ? 9.658 28.393 -5.509 1.00 63.14 229 CYS A CA 1
ATOM 1576 C C . CYS A 1 250 ? 10.276 27.051 -5.179 1.00 62.76 229 CYS A C 1
ATOM 1577 O O . CYS A 1 250 ? 9.821 26.022 -5.662 1.00 62.74 229 CYS A O 1
ATOM 1580 N N . LEU A 1 251 ? 11.311 27.057 -4.350 1.00 62.38 230 LEU A N 1
ATOM 1581 C CA . LEU A 1 251 ? 11.856 25.817 -3.836 1.00 62.12 230 LEU A CA 1
ATOM 1582 C C . LEU A 1 251 ? 10.839 25.098 -2.931 1.00 61.83 230 LEU A C 1
ATOM 1583 O O . LEU A 1 251 ? 10.153 25.726 -2.112 1.00 61.82 230 LEU A O 1
ATOM 1588 N N . ALA A 1 252 ? 10.728 23.783 -3.111 1.00 61.36 231 ALA A N 1
ATOM 1589 C CA . ALA A 1 252 ? 9.919 22.936 -2.243 1.00 60.80 231 ALA A CA 1
ATOM 1590 C C . ALA A 1 252 ? 10.645 22.760 -0.919 1.00 60.67 231 ALA A C 1
ATOM 1591 O O . ALA A 1 252 ? 11.864 22.926 -0.849 1.00 60.73 231 ALA A O 1
ATOM 1593 N N . LEU A 1 253 ? 9.903 22.393 0.121 1.00 60.44 232 LEU A N 1
ATOM 1594 C CA . LEU A 1 253 ? 10.514 21.883 1.335 1.00 60.33 232 LEU A CA 1
ATOM 1595 C C . LEU A 1 253 ? 11.515 20.810 0.963 1.00 59.82 232 LEU A C 1
ATOM 1596 O O . LEU A 1 253 ? 11.241 19.993 0.103 1.00 59.67 232 LEU A O 1
ATOM 1601 N N . ASP A 1 254 ? 12.667 20.812 1.620 1.00 59.66 233 ASP A N 1
ATOM 1602 C CA . ASP A 1 254 ? 13.710 19.810 1.378 1.00 59.73 233 ASP A CA 1
ATOM 1603 C C . ASP A 1 254 ? 14.268 19.868 -0.034 1.00 59.56 233 ASP A C 1
ATOM 1604 O O . ASP A 1 254 ? 14.928 18.927 -0.481 1.00 59.70 233 ASP A O 1
ATOM 1609 N N . GLY A 1 255 ? 14.035 20.990 -0.714 1.00 59.44 234 GLY A N 1
ATOM 1610 C CA . GLY A 1 255 ? 14.401 21.131 -2.103 1.00 59.08 234 GLY A CA 1
ATOM 1611 C C . GLY A 1 255 ? 15.905 21.299 -2.202 1.00 59.14 234 GLY A C 1
ATOM 1612 O O . GLY A 1 255 ? 16.500 22.057 -1.425 1.00 58.61 234 GLY A O 1
ATOM 1613 N N . ARG A 1 256 ? 16.511 20.555 -3.133 1.00 58.91 235 ARG A N 1
ATOM 1614 C CA . ARG A 1 256 ? 17.897 20.754 -3.532 1.00 58.62 235 ARG A CA 1
ATOM 1615 C C . ARG A 1 256 ? 17.936 21.850 -4.594 1.00 58.22 235 ARG A C 1
ATOM 1616 O O . ARG A 1 256 ? 17.303 21.754 -5.622 1.00 58.22 235 ARG A O 1
ATOM 1624 N N . TRP A 1 257 ? 18.697 22.891 -4.322 1.00 57.70 236 TRP A N 1
ATOM 1625 C CA . TRP A 1 257 ? 18.876 23.988 -5.231 1.00 57.13 236 TRP A CA 1
ATOM 1626 C C . TRP A 1 257 ? 20.299 23.837 -5.737 1.00 57.29 236 TRP A C 1
ATOM 1627 O O . TRP A 1 257 ? 21.282 24.104 -5.016 1.00 57.75 236 TRP A O 1
ATOM 1638 N N . VAL A 1 258 ? 20.425 23.366 -6.969 1.00 57.31 237 VAL A N 1
ATOM 1639 C CA . VAL A 1 258 ? 21.735 23.039 -7.497 1.00 57.43 237 VAL A CA 1
ATOM 1640 C C . VAL A 1 258 ? 22.289 24.217 -8.291 1.00 57.50 237 VAL A C 1
ATOM 1641 O O . VAL A 1 258 ? 21.833 24.529 -9.378 1.00 57.31 237 VAL A O 1
ATOM 1645 N N . LEU A 1 259 ? 23.283 24.876 -7.729 1.00 57.41 238 LEU A N 1
ATOM 1646 C CA . LEU A 1 259 ? 23.852 26.015 -8.369 1.00 57.27 238 LEU A CA 1
ATOM 1647 C C . LEU A 1 259 ? 25.046 25.511 -9.125 1.00 57.61 238 LEU A C 1
ATOM 1648 O O . LEU A 1 259 ? 25.966 24.971 -8.523 1.00 57.21 238 LEU A O 1
ATOM 1653 N N . TYR A 1 260 ? 25.041 25.691 -10.443 1.00 57.79 239 TYR A N 1
ATOM 1654 C CA . TYR A 1 260 ? 26.186 25.319 -11.235 1.00 57.89 239 TYR A CA 1
ATOM 1655 C C . TYR A 1 260 ? 26.625 26.359 -12.257 1.00 58.51 239 TYR A C 1
ATOM 1656 O O . TYR A 1 260 ? 27.557 26.109 -13.037 1.00 59.08 239 TYR A O 1
ATOM 1665 N N . GLY A 1 261 ? 26.037 27.545 -12.213 1.00 58.63 240 GLY A N 1
ATOM 1666 C CA . GLY A 1 261 ? 26.507 28.631 -13.068 1.00 58.91 240 GLY A CA 1
ATOM 1667 C C . GLY A 1 261 ? 26.189 29.946 -12.425 1.00 59.28 240 GLY A C 1
ATOM 1668 O O . GLY A 1 261 ? 25.332 30.013 -11.553 1.00 59.51 240 GLY A O 1
ATOM 1669 N N . LEU A 1 262 ? 26.874 30.997 -12.850 1.00 59.72 241 LEU A N 1
ATOM 1670 C CA . LEU A 1 262 ? 26.638 32.320 -12.292 1.00 60.01 241 LEU A CA 1
ATOM 1671 C C . LEU A 1 262 ? 26.438 33.307 -13.411 1.00 60.48 241 LEU A C 1
ATOM 1672 O O . LEU A 1 262 ? 27.022 34.383 -13.416 1.00 59.67 241 LEU A O 1
ATOM 1677 N N . MET A 1 263 ? 25.590 32.930 -14.363 1.00 61.55 242 MET A N 1
ATOM 1678 C CA . MET A 1 263 ? 25.309 33.789 -15.516 1.00 62.65 242 MET A CA 1
ATOM 1679 C C . MET A 1 263 ? 24.645 35.082 -15.080 1.00 62.02 242 MET A C 1
ATOM 1680 O O . MET A 1 263 ? 24.907 36.147 -15.642 1.00 62.36 242 MET A O 1
ATOM 1685 N N . GLY A 1 264 ? 23.794 34.973 -14.064 1.00 61.59 243 GLY A N 1
ATOM 1686 C CA . GLY A 1 264 ? 23.088 36.113 -13.503 1.00 61.17 243 GLY A CA 1
ATOM 1687 C C . GLY A 1 264 ? 23.763 36.648 -12.264 1.00 60.66 243 GLY A C 1
ATOM 1688 O O . GLY A 1 264 ? 23.104 37.228 -11.402 1.00 60.57 243 GLY A O 1
ATOM 1689 N N . GLY A 1 265 ? 25.080 36.449 -12.182 1.00 60.24 244 GLY A N 1
ATOM 1690 C CA . GLY A 1 265 ? 25.898 37.010 -11.121 1.00 59.73 244 GLY A CA 1
ATOM 1691 C C . GLY A 1 265 ? 26.007 36.074 -9.945 1.00 59.38 244 GLY A C 1
ATOM 1692 O O . GLY A 1 265 ? 25.211 35.150 -9.793 1.00 59.13 244 GLY A O 1
ATOM 1693 N N . GLY A 1 266 ? 27.002 36.323 -9.103 1.00 59.07 245 GLY A N 1
ATOM 1694 C CA . GLY A 1 266 ? 27.201 35.529 -7.902 1.00 58.88 245 GLY A CA 1
ATOM 1695 C C . GLY A 1 266 ? 26.873 36.276 -6.628 1.00 58.54 245 GLY A C 1
ATOM 1696 O O . GLY A 1 266 ? 26.945 35.701 -5.552 1.00 58.31 245 GLY A O 1
ATOM 1697 N N . ASP A 1 267 ? 26.518 37.555 -6.742 1.00 58.48 246 ASP A N 1
ATOM 1698 C CA . ASP A 1 267 ? 26.169 38.352 -5.563 1.00 58.43 246 ASP A CA 1
ATOM 1699 C C . ASP A 1 267 ? 24.783 37.998 -5.063 1.00 58.01 246 ASP A C 1
ATOM 1700 O O . ASP A 1 267 ? 23.890 37.672 -5.846 1.00 57.65 246 ASP A O 1
ATOM 1705 N N . ILE A 1 268 ? 24.632 38.045 -3.745 1.00 57.76 247 ILE A N 1
ATOM 1706 C CA . ILE A 1 268 ? 23.347 37.860 -3.096 1.00 57.63 247 ILE A CA 1
ATOM 1707 C C . ILE A 1 268 ? 23.155 39.080 -2.232 1.00 57.69 247 ILE A C 1
ATOM 1708 O O . ILE A 1 268 ? 24.100 39.535 -1.584 1.00 57.78 247 ILE A O 1
ATOM 1713 N N . ASN A 1 269 ? 21.946 39.622 -2.223 1.00 57.82 248 ASN A N 1
ATOM 1714 C CA . ASN A 1 269 ? 21.635 40.712 -1.310 1.00 58.09 248 ASN A CA 1
ATOM 1715 C C . ASN A 1 269 ? 20.250 40.495 -0.732 1.00 58.19 248 ASN A C 1
ATOM 1716 O O . ASN A 1 269 ? 19.245 40.821 -1.358 1.00 58.14 248 ASN A O 1
ATOM 1721 N N . GLY A 1 270 ? 20.200 39.908 0.457 1.00 58.48 249 GLY A N 1
ATOM 1722 C CA . GLY A 1 270 ? 18.922 39.589 1.074 1.00 58.78 249 GLY A CA 1
ATOM 1723 C C . GLY A 1 270 ? 18.896 38.336 1.926 1.00 59.05 249 GLY A C 1
ATOM 1724 O O . GLY A 1 270 ? 19.926 37.702 2.174 1.00 59.16 249 GLY A O 1
ATOM 1725 N N . PRO A 1 271 ? 17.697 37.958 2.378 1.00 59.25 250 PRO A N 1
ATOM 1726 C CA . PRO A 1 271 ? 17.537 36.909 3.369 1.00 59.18 250 PRO A CA 1
ATOM 1727 C C . PRO A 1 271 ? 17.556 35.516 2.743 1.00 59.18 250 PRO A C 1
ATOM 1728 O O . PRO A 1 271 ? 16.622 34.733 2.917 1.00 59.12 250 PRO A O 1
ATOM 1732 N N . LEU A 1 272 ? 18.617 35.202 2.015 1.00 59.11 251 LEU A N 1
ATOM 1733 C CA . LEU A 1 272 ? 18.761 33.868 1.466 1.00 59.04 251 LEU A CA 1
ATOM 1734 C C . LEU A 1 272 ? 18.743 32.830 2.597 1.00 58.64 251 LEU A C 1
ATOM 1735 O O . LEU A 1 272 ? 18.044 31.820 2.522 1.00 58.24 251 LEU A O 1
ATOM 1740 N N . PHE A 1 273 ? 19.512 33.078 3.645 1.00 57.93 252 PHE A N 1
ATOM 1741 C CA . PHE A 1 273 ? 19.617 32.094 4.722 1.00 57.95 252 PHE A CA 1
ATOM 1742 C C . PHE A 1 273 ? 18.285 31.838 5.395 1.00 57.68 252 PHE A C 1
ATOM 1743 O O . PHE A 1 273 ? 17.932 30.692 5.641 1.00 57.77 252 PHE A O 1
ATOM 1751 N N . SER A 1 274 ? 17.556 32.902 5.695 1.00 57.58 253 SER A N 1
ATOM 1752 C CA . SER A 1 274 ? 16.255 32.760 6.323 1.00 57.69 253 SER A CA 1
ATOM 1753 C C . SER A 1 274 ? 15.352 31.973 5.404 1.00 57.78 253 SER A C 1
ATOM 1754 O O . SER A 1 274 ? 14.721 31.006 5.815 1.00 58.02 253 SER A O 1
ATOM 1757 N N . LYS A 1 275 ? 15.329 32.384 4.145 1.00 57.66 254 LYS A N 1
ATOM 1758 C CA . LYS A 1 275 ? 14.415 31.831 3.185 1.00 57.89 254 LYS A CA 1
ATOM 1759 C C . LYS A 1 275 ? 14.758 30.386 2.880 1.00 57.99 254 LYS A C 1
ATOM 1760 O O . LYS A 1 275 ? 13.874 29.533 2.827 1.00 58.22 254 LYS A O 1
ATOM 1764 N N . LEU A 1 276 ? 16.043 30.111 2.701 1.00 58.34 255 LEU A N 1
ATOM 1765 C CA . LEU A 1 276 ? 16.503 28.761 2.429 1.00 58.06 255 LEU A CA 1
ATOM 1766 C C . LEU A 1 276 ? 16.235 27.897 3.649 1.00 58.31 255 LEU A C 1
ATOM 1767 O O . LEU A 1 276 ? 15.666 26.812 3.527 1.00 58.42 255 LEU A O 1
ATOM 1772 N N . LEU A 1 277 ? 16.627 28.382 4.824 1.00 58.63 256 LEU A N 1
ATOM 1773 C CA . LEU A 1 277 ? 16.440 27.609 6.050 1.00 58.94 256 LEU A CA 1
ATOM 1774 C C . LEU A 1 277 ? 14.961 27.307 6.230 1.00 59.53 256 LEU A C 1
ATOM 1775 O O . LEU A 1 277 ? 14.598 26.188 6.570 1.00 60.00 256 LEU A O 1
ATOM 1780 N N . PHE A 1 278 ? 14.110 28.288 5.966 1.00 60.20 257 PHE A N 1
ATOM 1781 C CA . PHE A 1 278 ? 12.669 28.092 6.094 1.00 60.92 257 PHE A CA 1
ATOM 1782 C C . PHE A 1 278 ? 12.176 26.961 5.193 1.00 61.43 257 PHE A C 1
ATOM 1783 O O . PHE A 1 278 ? 11.256 26.249 5.561 1.00 62.15 257 PHE A O 1
ATOM 1786 N N . LYS A 1 279 ? 12.785 26.789 4.021 1.00 61.75 258 LYS A N 1
ATOM 1787 C CA . LYS A 1 279 ? 12.403 25.710 3.112 1.00 61.73 258 LYS A CA 1
ATOM 1788 C C . LYS A 1 279 ? 13.200 24.413 3.358 1.00 61.57 258 LYS A C 1
ATOM 1789 O O . LYS A 1 279 ? 13.061 23.450 2.607 1.00 61.65 258 LYS A O 1
ATOM 1795 N N . ARG A 1 280 ? 14.024 24.375 4.403 1.00 61.58 259 ARG A N 1
ATOM 1796 C CA . ARG A 1 280 ? 14.978 23.275 4.601 1.00 61.21 259 ARG A CA 1
ATOM 1797 C C . ARG A 1 280 ? 15.654 23.002 3.265 1.00 61.20 259 ARG A C 1
ATOM 1798 O O . ARG A 1 280 ? 15.787 21.865 2.821 1.00 60.80 259 ARG A O 1
ATOM 1806 N N . GLY A 1 281 ? 16.072 24.089 2.631 1.00 61.28 260 GLY A N 1
ATOM 1807 C CA . GLY A 1 281 ? 16.695 24.035 1.344 1.00 61.24 260 GLY A CA 1
ATOM 1808 C C . GLY A 1 281 ? 18.138 23.635 1.437 1.00 61.40 260 GLY A C 1
ATOM 1809 O O . GLY A 1 281 ? 18.798 23.806 2.478 1.00 61.93 260 GLY A O 1
ATOM 1810 N N . SER A 1 282 ? 18.618 23.059 0.346 1.00 61.12 261 SER A N 1
ATOM 1811 C CA . SER A 1 282 ? 20.024 22.823 0.166 1.00 61.23 261 SER A CA 1
ATOM 1812 C C . SER A 1 282 ? 20.435 23.625 -1.048 1.00 60.78 261 SER A C 1
ATOM 1813 O O . SER A 1 282 ? 19.802 23.527 -2.107 1.00 61.06 261 SER A O 1
ATOM 1816 N N . LEU A 1 283 ? 21.446 24.462 -0.880 1.00 60.00 262 LEU A N 1
ATOM 1817 C CA . LEU A 1 283 ? 22.056 25.137 -2.000 1.00 59.46 262 LEU A CA 1
ATOM 1818 C C . LEU A 1 283 ? 23.354 24.392 -2.239 1.00 59.11 262 LEU A C 1
ATOM 1819 O O . LEU A 1 283 ? 24.364 24.663 -1.597 1.00 58.10 262 LEU A O 1
ATOM 1824 N N . ILE A 1 284 ? 23.282 23.427 -3.151 1.00 59.05 263 ILE A N 1
ATOM 1825 C CA . ILE A 1 284 ? 24.396 22.545 -3.480 1.00 58.92 263 ILE A CA 1
ATOM 1826 C C . ILE A 1 284 ? 24.997 23.057 -4.753 1.00 58.40 263 ILE A C 1
ATOM 1827 O O . ILE A 1 284 ? 24.292 23.259 -5.717 1.00 59.23 263 ILE A O 1
ATOM 1832 N N . THR A 1 285 ? 26.290 23.286 -4.755 1.00 58.22 264 THR A N 1
ATOM 1833 C CA . THR A 1 285 ? 26.960 23.767 -5.928 1.00 58.48 264 THR A CA 1
ATOM 1834 C C . THR A 1 285 ? 27.743 22.648 -6.567 1.00 59.36 264 THR A C 1
ATOM 1835 O O . THR A 1 285 ? 28.400 21.858 -5.882 1.00 60.29 264 THR A O 1
ATOM 1839 N N . SER A 1 286 ? 27.698 22.602 -7.888 1.00 60.13 265 SER A N 1
ATOM 1840 C CA . SER A 1 286 ? 28.493 21.665 -8.634 1.00 60.74 265 SER A CA 1
ATOM 1841 C C . SER A 1 286 ? 29.412 22.404 -9.599 1.00 61.11 265 SER A C 1
ATOM 1842 O O . SER A 1 286 ? 28.990 23.370 -10.231 1.00 61.75 265 SER A O 1
ATOM 1845 N N . LEU A 1 287 ? 30.672 21.973 -9.652 1.00 60.98 266 LEU A N 1
ATOM 1846 C CA . LEU A 1 287 ? 31.554 22.202 -10.800 1.00 61.64 266 LEU A CA 1
ATOM 1847 C C . LEU A 1 287 ? 31.949 20.816 -11.289 1.00 62.18 266 LEU A C 1
ATOM 1848 O O . LEU A 1 287 ? 32.039 19.885 -10.487 1.00 62.99 266 LEU A O 1
ATOM 1853 N N . LEU A 1 288 ? 32.128 20.648 -12.594 1.00 62.29 267 LEU A N 1
ATOM 1854 C CA . LEU A 1 288 ? 32.641 19.380 -13.109 1.00 62.56 267 LEU A CA 1
ATOM 1855 C C . LEU A 1 288 ? 34.017 19.596 -13.700 1.00 62.85 267 LEU A C 1
ATOM 1856 O O . LEU A 1 288 ? 34.929 18.796 -13.486 1.00 63.09 267 LEU A O 1
ATOM 1861 N N . ARG A 1 289 ? 34.198 20.703 -14.405 1.00 63.03 268 ARG A N 1
ATOM 1862 C CA . ARG A 1 289 ? 35.492 20.963 -15.021 1.00 63.00 268 ARG A CA 1
ATOM 1863 C C . ARG A 1 289 ? 36.650 20.821 -14.064 1.00 63.58 268 ARG A C 1
ATOM 1864 O O . ARG A 1 289 ? 37.699 20.285 -14.446 1.00 63.92 268 ARG A O 1
ATOM 1872 N N . SER A 1 290 ? 36.488 21.309 -12.834 1.00 64.13 269 SER A N 1
ATOM 1873 C CA . SER A 1 290 ? 37.620 21.321 -11.874 1.00 64.58 269 SER A CA 1
ATOM 1874 C C . SER A 1 290 ? 37.808 20.011 -11.098 1.00 64.67 269 SER A C 1
ATOM 1875 O O . SER A 1 290 ? 38.698 19.908 -10.263 1.00 65.27 269 SER A O 1
ATOM 1878 N N . ARG A 1 291 ? 36.964 19.021 -11.356 1.00 65.07 270 ARG A N 1
ATOM 1879 C CA . ARG A 1 291 ? 37.018 17.754 -10.643 1.00 65.17 270 ARG A CA 1
ATOM 1880 C C . ARG A 1 291 ? 38.210 16.920 -11.062 1.00 64.98 270 ARG A C 1
ATOM 1881 O O . ARG A 1 291 ? 38.728 17.083 -12.166 1.00 64.75 270 ARG A O 1
ATOM 1889 N N . ASP A 1 292 ? 38.628 16.018 -10.174 1.00 64.87 271 ASP A N 1
ATOM 1890 C CA . ASP A 1 292 ? 39.758 15.133 -10.450 1.00 64.75 271 ASP A CA 1
ATOM 1891 C C . ASP A 1 292 ? 39.322 13.950 -11.311 1.00 64.72 271 ASP A C 1
ATOM 1892 O O . ASP A 1 292 ? 38.132 13.721 -11.492 1.00 64.32 271 ASP A O 1
ATOM 1897 N N . ASN A 1 293 ? 40.292 13.227 -11.864 1.00 64.88 272 ASN A N 1
ATOM 1898 C CA . ASN A 1 293 ? 40.014 12.066 -12.714 1.00 65.20 272 ASN A CA 1
ATOM 1899 C C . ASN A 1 293 ? 39.129 11.041 -12.025 1.00 65.15 272 ASN A C 1
ATOM 1900 O O . ASN A 1 293 ? 38.191 10.541 -12.619 1.00 65.61 272 ASN A O 1
ATOM 1905 N N . LYS A 1 294 ? 39.443 10.719 -10.775 1.00 65.30 273 LYS A N 1
ATOM 1906 C CA . LYS A 1 294 ? 38.694 9.706 -10.028 1.00 65.27 273 LYS A CA 1
ATOM 1907 C C . LYS A 1 294 ? 37.208 10.020 -10.098 1.00 65.08 273 LYS A C 1
ATOM 1908 O O . LYS A 1 294 ? 36.386 9.124 -10.296 1.00 65.40 273 LYS A O 1
ATOM 1910 N N . TYR A 1 295 ? 36.878 11.303 -9.960 1.00 64.80 274 TYR A N 1
ATOM 1911 C CA . TYR A 1 295 ? 35.497 11.747 -9.934 1.00 64.50 274 TYR A CA 1
ATOM 1912 C C . TYR A 1 295 ? 34.889 11.672 -11.320 1.00 64.60 274 TYR A C 1
ATOM 1913 O O . TYR A 1 295 ? 33.772 11.191 -11.492 1.00 64.53 274 TYR A O 1
ATOM 1922 N N . LYS A 1 296 ? 35.621 12.170 -12.305 1.00 64.71 275 LYS A N 1
ATOM 1923 C CA . LYS A 1 296 ? 35.163 12.125 -13.676 1.00 65.01 275 LYS A CA 1
ATOM 1924 C C . LYS A 1 296 ? 34.994 10.689 -14.160 1.00 65.08 275 LYS A C 1
ATOM 1925 O O . LYS A 1 296 ? 33.979 10.367 -14.761 1.00 65.18 275 LYS A O 1
ATOM 1931 N N . GLN A 1 297 ? 35.970 9.827 -13.897 1.00 65.23 276 GLN A N 1
ATOM 1932 C CA . GLN A 1 297 ? 35.825 8.410 -14.243 1.00 65.65 276 GLN A CA 1
ATOM 1933 C C . GLN A 1 297 ? 34.592 7.815 -13.568 1.00 65.91 276 GLN A C 1
ATOM 1934 O O . GLN A 1 297 ? 33.792 7.157 -14.216 1.00 65.68 276 GLN A O 1
ATOM 1938 N N . MET A 1 298 ? 34.435 8.053 -12.269 1.00 66.54 277 MET A N 1
ATOM 1939 C CA . MET A 1 298 ? 33.247 7.578 -11.559 1.00 67.24 277 MET A CA 1
ATOM 1940 C C . MET A 1 298 ? 31.997 8.022 -12.307 1.00 67.04 277 MET A C 1
ATOM 1941 O O . MET A 1 298 ? 31.147 7.206 -12.659 1.00 67.16 277 MET A O 1
ATOM 1946 N N . LEU A 1 299 ? 31.918 9.325 -12.558 1.00 66.86 278 LEU A N 1
ATOM 1947 C CA . LEU A 1 299 ? 30.793 9.934 -13.258 1.00 66.55 278 LEU A CA 1
ATOM 1948 C C . LEU A 1 299 ? 30.596 9.310 -14.627 1.00 66.45 278 LEU A C 1
ATOM 1949 O O . LEU A 1 299 ? 29.494 8.909 -14.990 1.00 66.43 278 LEU A O 1
ATOM 1954 N N . VAL A 1 300 ? 31.685 9.223 -15.376 1.00 66.47 279 VAL A N 1
ATOM 1955 C CA . VAL A 1 300 ? 31.658 8.691 -16.725 1.00 66.50 279 VAL A CA 1
ATOM 1956 C C . VAL A 1 300 ? 31.326 7.208 -16.749 1.00 66.81 279 VAL A C 1
ATOM 1957 O O . VAL A 1 300 ? 30.573 6.769 -17.600 1.00 66.94 279 VAL A O 1
ATOM 1961 N N . ASN A 1 301 ? 31.875 6.432 -15.821 1.00 67.29 280 ASN A N 1
ATOM 1962 C CA . ASN A 1 301 ? 31.454 5.040 -15.684 1.00 67.70 280 ASN A CA 1
ATOM 1963 C C . ASN A 1 301 ? 29.966 5.005 -15.326 1.00 67.90 280 ASN A C 1
ATOM 1964 O O . ASN A 1 301 ? 29.201 4.237 -15.906 1.00 68.17 280 ASN A O 1
ATOM 1969 N N . ALA A 1 302 ? 29.561 5.861 -14.387 1.00 67.94 281 ALA A N 1
ATOM 1970 C CA . ALA A 1 302 ? 28.165 5.947 -13.961 1.00 68.00 281 ALA A CA 1
ATOM 1971 C C . ALA A 1 302 ? 27.276 6.306 -15.146 1.00 68.37 281 ALA A C 1
ATOM 1972 O O . ALA A 1 302 ? 26.193 5.754 -15.320 1.00 68.48 281 ALA A O 1
ATOM 1974 N N . PHE A 1 303 ? 27.762 7.226 -15.968 1.00 68.64 282 PHE A N 1
ATOM 1975 C CA . PHE A 1 303 ? 27.013 7.732 -17.096 1.00 68.84 282 PHE A CA 1
ATOM 1976 C C . PHE A 1 303 ? 26.956 6.703 -18.203 1.00 69.01 282 PHE A C 1
ATOM 1977 O O . PHE A 1 303 ? 25.907 6.475 -18.810 1.00 69.11 282 PHE A O 1
ATOM 1985 N N . THR A 1 304 ? 28.110 6.109 -18.474 1.00 69.14 283 THR A N 1
ATOM 1986 C CA . THR A 1 304 ? 28.239 5.099 -19.496 1.00 69.27 283 THR A CA 1
ATOM 1987 C C . THR A 1 304 ? 27.347 3.899 -19.184 1.00 69.36 283 THR A C 1
ATOM 1988 O O . THR A 1 304 ? 26.719 3.355 -20.080 1.00 69.42 283 THR A O 1
ATOM 1992 N N . GLU A 1 305 ? 27.285 3.485 -17.923 1.00 69.43 284 GLU A N 1
ATOM 1993 C CA . GLU A 1 305 ? 26.419 2.360 -17.546 1.00 69.66 284 GLU A CA 1
ATOM 1994 C C . GLU A 1 305 ? 24.938 2.761 -17.571 1.00 69.66 284 GLU A C 1
ATOM 1995 O O . GLU A 1 305 ? 24.097 2.021 -18.081 1.00 70.08 284 GLU A O 1
ATOM 1997 N N . GLN A 1 306 ? 24.636 3.948 -17.058 1.00 69.54 285 GLN A N 1
ATOM 1998 C CA . GLN A 1 306 ? 23.268 4.332 -16.718 1.00 69.43 285 GLN A CA 1
ATOM 1999 C C . GLN A 1 306 ? 22.547 5.059 -17.844 1.00 69.08 285 GLN A C 1
ATOM 2000 O O . GLN A 1 306 ? 21.363 4.833 -18.063 1.00 68.99 285 GLN A O 1
ATOM 2006 N N . ILE A 1 307 ? 23.261 5.925 -18.560 1.00 68.87 286 ILE A N 1
ATOM 2007 C CA . ILE A 1 307 ? 22.635 6.869 -19.482 1.00 68.61 286 ILE A CA 1
ATOM 2008 C C . ILE A 1 307 ? 22.980 6.615 -20.949 1.00 68.89 286 ILE A C 1
ATOM 2009 O O . ILE A 1 307 ? 22.105 6.680 -21.813 1.00 68.79 286 ILE A O 1
ATOM 2014 N N . LEU A 1 308 ? 24.248 6.328 -21.226 1.00 69.23 287 LEU A N 1
ATOM 2015 C CA . LEU A 1 308 ? 24.751 6.246 -22.600 1.00 69.62 287 LEU A CA 1
ATOM 2016 C C . LEU A 1 308 ? 23.981 5.275 -23.501 1.00 69.74 287 LEU A C 1
ATOM 2017 O O . LEU A 1 308 ? 23.672 5.597 -24.651 1.00 69.59 287 LEU A O 1
ATOM 2022 N N . PRO A 1 309 ? 23.655 4.082 -22.987 1.00 70.20 288 PRO A N 1
ATOM 2023 C CA . PRO A 1 309 ? 22.935 3.143 -23.838 1.00 70.61 288 PRO A CA 1
ATOM 2024 C C . PRO A 1 309 ? 21.604 3.684 -24.367 1.00 71.03 288 PRO A C 1
ATOM 2025 O O . PRO A 1 309 ? 21.116 3.211 -25.406 1.00 71.10 288 PRO A O 1
ATOM 2029 N N . HIS A 1 310 ? 21.035 4.669 -23.674 1.00 71.31 289 HIS A N 1
ATOM 2030 C CA . HIS A 1 310 ? 19.752 5.239 -24.073 1.00 71.82 289 HIS A CA 1
ATOM 2031 C C . HIS A 1 310 ? 19.828 6.256 -25.217 1.00 72.11 289 HIS A C 1
ATOM 2032 O O . HIS A 1 310 ? 18.801 6.811 -25.625 1.00 72.05 289 HIS A O 1
ATOM 2039 N N . PHE A 1 311 ? 21.030 6.487 -25.743 1.00 72.42 290 PHE A N 1
ATOM 2040 C CA . PHE A 1 311 ? 21.183 7.269 -26.972 1.00 72.79 290 PHE A CA 1
ATOM 2041 C C . PHE A 1 311 ? 20.910 6.460 -28.251 1.00 73.32 290 PHE A C 1
ATOM 2042 O O . PHE A 1 311 ? 20.822 7.043 -29.334 1.00 73.42 290 PHE A O 1
ATOM 2050 N N . SER A 1 312 ? 20.758 5.139 -28.105 1.00 73.80 291 SER A N 1
ATOM 2051 C CA . SER A 1 312 ? 20.512 4.214 -29.213 1.00 74.34 291 SER A CA 1
ATOM 2052 C C . SER A 1 312 ? 19.072 3.660 -29.215 1.00 74.75 291 SER A C 1
ATOM 2053 O O . SER A 1 312 ? 18.396 3.663 -30.249 1.00 74.99 291 SER A O 1
ATOM 2056 N N . THR A 1 313 ? 18.622 3.177 -28.059 1.00 74.97 292 THR A N 1
ATOM 2057 C CA . THR A 1 313 ? 17.290 2.584 -27.901 1.00 75.30 292 THR A CA 1
ATOM 2058 C C . THR A 1 313 ? 16.193 3.238 -28.757 1.00 75.34 292 THR A C 1
ATOM 2059 O O . THR A 1 313 ? 15.365 2.543 -29.365 1.00 75.49 292 THR A O 1
ATOM 2063 N N . GLN A 1 317 ? 11.763 6.689 -25.534 1.00 73.59 296 GLN A N 1
ATOM 2064 C CA . GLN A 1 317 ? 12.585 6.726 -24.325 1.00 73.59 296 GLN A CA 1
ATOM 2065 C C . GLN A 1 317 ? 14.055 6.994 -24.690 1.00 73.61 296 GLN A C 1
ATOM 2066 O O . GLN A 1 317 ? 14.968 6.841 -23.857 1.00 73.54 296 GLN A O 1
ATOM 2068 N N . ARG A 1 318 ? 14.256 7.430 -25.934 1.00 73.33 297 ARG A N 1
ATOM 2069 C CA . ARG A 1 318 ? 15.579 7.538 -26.539 1.00 73.10 297 ARG A CA 1
ATOM 2070 C C . ARG A 1 318 ? 16.140 8.945 -26.401 1.00 72.54 297 ARG A C 1
ATOM 2071 O O . ARG A 1 318 ? 15.452 9.931 -26.685 1.00 72.85 297 ARG A O 1
ATOM 2076 N N . LEU A 1 319 ? 17.396 9.024 -25.978 1.00 71.60 298 LEU A N 1
ATOM 2077 C CA . LEU A 1 319 ? 18.034 10.300 -25.688 1.00 70.91 298 LEU A CA 1
ATOM 2078 C C . LEU A 1 319 ? 18.557 10.934 -26.961 1.00 70.70 298 LEU A C 1
ATOM 2079 O O . LEU A 1 319 ? 19.203 10.280 -27.793 1.00 71.16 298 LEU A O 1
ATOM 2084 N N . LEU A 1 320 ? 18.263 12.217 -27.105 1.00 69.98 299 LEU A N 1
ATOM 2085 C CA . LEU A 1 320 ? 18.511 12.922 -28.328 1.00 69.35 299 LEU A CA 1
ATOM 2086 C C . LEU A 1 320 ? 19.508 14.024 -28.027 1.00 69.11 299 LEU A C 1
ATOM 2087 O O . LEU A 1 320 ? 19.236 14.926 -27.222 1.00 68.41 299 LEU A O 1
ATOM 2090 N N . PRO A 1 321 ? 20.692 13.931 -28.640 1.00 68.70 300 PRO A N 1
ATOM 2091 C CA . PRO A 1 321 ? 21.609 15.034 -28.536 1.00 68.83 300 PRO A CA 1
ATOM 2092 C C . PRO A 1 321 ? 20.998 16.185 -29.295 1.00 69.04 300 PRO A C 1
ATOM 2093 O O . PRO A 1 321 ? 20.507 15.981 -30.402 1.00 69.13 300 PRO A O 1
ATOM 2097 N N . VAL A 1 322 ? 20.972 17.372 -28.699 1.00 69.32 301 VAL A N 1
ATOM 2098 C CA . VAL A 1 322 ? 20.306 18.494 -29.347 1.00 69.44 301 VAL A CA 1
ATOM 2099 C C . VAL A 1 322 ? 21.335 19.428 -29.922 1.00 69.32 301 VAL A C 1
ATOM 2100 O O . VAL A 1 322 ? 21.976 20.179 -29.202 1.00 69.30 301 VAL A O 1
ATOM 2104 N N . LEU A 1 323 ? 21.475 19.362 -31.240 1.00 69.46 302 LEU A N 1
ATOM 2105 C CA . LEU A 1 323 ? 22.430 20.176 -31.972 1.00 69.40 302 LEU A CA 1
ATOM 2106 C C . LEU A 1 323 ? 21.690 21.310 -32.616 1.00 68.81 302 LEU A C 1
ATOM 2107 O O . LEU A 1 323 ? 20.693 21.094 -33.260 1.00 69.05 302 LEU A O 1
ATOM 2112 N N . ASP A 1 324 ? 22.181 22.521 -32.413 1.00 68.80 303 ASP A N 1
ATOM 2113 C CA . ASP A 1 324 ? 21.574 23.708 -32.976 1.00 68.62 303 ASP A CA 1
ATOM 2114 C C . ASP A 1 324 ? 22.280 24.038 -34.282 1.00 67.98 303 ASP A C 1
ATOM 2115 O O . ASP A 1 324 ? 21.675 23.986 -35.324 1.00 68.93 303 ASP A O 1
ATOM 2120 N N . ARG A 1 325 ? 23.561 24.378 -34.230 1.00 67.14 304 ARG A N 1
ATOM 2121 C CA . ARG A 1 325 ? 24.319 24.659 -35.438 1.00 66.32 304 ARG A CA 1
ATOM 2122 C C . ARG A 1 325 ? 25.627 23.914 -35.398 1.00 65.48 304 ARG A C 1
ATOM 2123 O O . ARG A 1 325 ? 26.225 23.720 -34.331 1.00 65.11 304 ARG A O 1
ATOM 2128 N N . ILE A 1 326 ? 26.060 23.505 -36.577 1.00 64.37 305 ILE A N 1
ATOM 2129 C CA . ILE A 1 326 ? 27.365 22.948 -36.759 1.00 63.79 305 ILE A CA 1
ATOM 2130 C C . ILE A 1 326 ? 28.162 23.974 -37.530 1.00 63.55 305 ILE A C 1
ATOM 2131 O O . ILE A 1 326 ? 27.681 24.559 -38.492 1.00 62.91 305 ILE A O 1
ATOM 2136 N N . TYR A 1 327 ? 29.377 24.215 -37.068 1.00 63.74 306 TYR A N 1
ATOM 2137 C CA . TYR A 1 327 ? 30.297 25.107 -37.738 1.00 63.86 306 TYR A CA 1
ATOM 2138 C C . TYR A 1 327 ? 31.560 24.351 -38.003 1.00 63.64 306 TYR A C 1
ATOM 2139 O O . TYR A 1 327 ? 31.977 23.548 -37.176 1.00 64.36 306 TYR A O 1
ATOM 2148 N N . PRO A 1 328 ? 32.218 24.637 -39.117 1.00 63.05 307 PRO A N 1
ATOM 2149 C CA . PRO A 1 328 ? 33.588 24.181 -39.190 1.00 62.94 307 PRO A CA 1
ATOM 2150 C C . PRO A 1 328 ? 34.377 24.900 -38.109 1.00 62.87 307 PRO A C 1
ATOM 2151 O O . PRO A 1 328 ? 33.981 25.992 -37.693 1.00 62.71 307 PRO A O 1
ATOM 2155 N N . VAL A 1 329 ? 35.482 24.309 -37.666 1.00 62.96 308 VAL A N 1
ATOM 2156 C CA . VAL A 1 329 ? 36.274 24.891 -36.571 1.00 62.98 308 VAL A CA 1
ATOM 2157 C C . VAL A 1 329 ? 36.906 26.234 -36.945 1.00 63.23 308 VAL A C 1
ATOM 2158 O O . VAL A 1 329 ? 37.181 27.054 -36.075 1.00 63.33 308 VAL A O 1
ATOM 2162 N N . THR A 1 330 ? 37.121 26.467 -38.237 1.00 63.67 309 THR A N 1
ATOM 2163 C CA . THR A 1 330 ? 37.613 27.764 -38.705 1.00 63.83 309 THR A CA 1
ATOM 2164 C C . THR A 1 330 ? 36.597 28.887 -38.458 1.00 63.91 309 THR A C 1
ATOM 2165 O O . THR A 1 330 ? 36.972 30.046 -38.346 1.00 63.87 309 THR A O 1
ATOM 2169 N N . GLU A 1 331 ? 35.317 28.549 -38.353 1.00 64.28 310 GLU A N 1
ATOM 2170 C CA . GLU A 1 331 ? 34.305 29.545 -37.995 1.00 64.81 310 GLU A CA 1
ATOM 2171 C C . GLU A 1 331 ? 34.050 29.606 -36.482 1.00 64.80 310 GLU A C 1
ATOM 2172 O O . GLU A 1 331 ? 32.959 29.968 -36.052 1.00 64.79 310 GLU A O 1
ATOM 2178 N N . ILE A 1 332 ? 35.058 29.282 -35.670 1.00 65.10 311 ILE A N 1
ATOM 2179 C CA . ILE A 1 332 ? 34.903 29.337 -34.211 1.00 65.18 311 ILE A CA 1
ATOM 2180 C C . ILE A 1 332 ? 34.416 30.723 -33.820 1.00 65.42 311 ILE A C 1
ATOM 2181 O O . ILE A 1 332 ? 33.532 30.868 -32.971 1.00 65.42 311 ILE A O 1
ATOM 2186 N N . GLN A 1 333 ? 34.966 31.734 -34.482 1.00 65.59 312 GLN A N 1
ATOM 2187 C CA . GLN A 1 333 ? 34.632 33.106 -34.183 1.00 65.74 312 GLN A CA 1
ATOM 2188 C C . GLN A 1 333 ? 33.127 33.306 -34.246 1.00 65.97 312 GLN A C 1
ATOM 2189 O O . GLN A 1 333 ? 32.523 33.770 -33.280 1.00 66.27 312 GLN A O 1
ATOM 2195 N N . GLU A 1 334 ? 32.515 32.907 -35.356 1.00 66.16 313 GLU A N 1
ATOM 2196 C CA . GLU A 1 334 ? 31.085 33.131 -35.553 1.00 66.36 313 GLU A CA 1
ATOM 2197 C C . GLU A 1 334 ? 30.240 32.233 -34.645 1.00 66.60 313 GLU A C 1
ATOM 2198 O O . GLU A 1 334 ? 29.089 32.554 -34.351 1.00 66.61 313 GLU A O 1
ATOM 2201 N N . ALA A 1 335 ? 30.811 31.113 -34.206 1.00 67.09 314 ALA A N 1
ATOM 2202 C CA . ALA A 1 335 ? 30.126 30.188 -33.295 1.00 67.17 314 ALA A CA 1
ATOM 2203 C C . ALA A 1 335 ? 30.016 30.792 -31.910 1.00 67.30 314 ALA A C 1
ATOM 2204 O O . ALA A 1 335 ? 28.990 30.667 -31.248 1.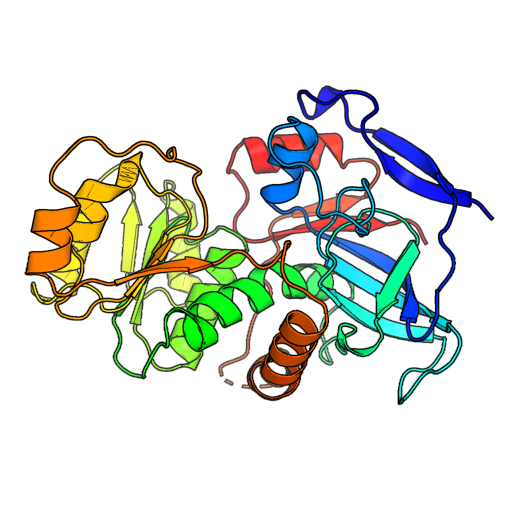00 67.47 314 ALA A O 1
ATOM 2206 N N . HIS A 1 336 ? 31.100 31.423 -31.473 1.00 67.64 315 HIS A N 1
ATOM 2207 C CA . HIS A 1 336 ? 31.151 32.119 -30.193 1.00 67.65 315 HIS A CA 1
ATOM 2208 C C . HIS A 1 336 ? 30.251 33.336 -30.231 1.00 68.27 315 HIS A C 1
ATOM 2209 O O . HIS A 1 336 ? 29.482 33.564 -29.299 1.00 68.89 315 HIS A O 1
ATOM 2216 N N . LYS A 1 337 ? 30.337 34.109 -31.311 1.00 68.69 316 LYS A N 1
ATOM 2217 C CA . LYS A 1 337 ? 29.411 35.218 -31.530 1.00 69.17 316 LYS A CA 1
ATOM 2218 C C . LYS A 1 337 ? 27.984 34.720 -31.347 1.00 69.56 316 LYS A C 1
ATOM 2219 O O . LYS A 1 337 ? 27.181 35.350 -30.662 1.00 69.71 316 LYS A O 1
ATOM 2221 N N . TYR A 1 338 ? 27.701 33.558 -31.932 1.00 70.20 317 TYR A N 1
ATOM 2222 C CA . TYR A 1 338 ? 26.354 32.983 -31.957 1.00 70.64 317 TYR A CA 1
ATOM 2223 C C . TYR A 1 338 ? 25.861 32.545 -30.577 1.00 70.91 317 TYR A C 1
ATOM 2224 O O . TYR A 1 338 ? 24.696 32.735 -30.226 1.00 70.68 317 TYR A O 1
ATOM 2233 N N . MET A 1 339 ? 26.750 31.957 -29.794 1.00 71.24 318 MET A N 1
ATOM 2234 C CA . MET A 1 339 ? 26.386 31.536 -28.457 1.00 71.68 318 MET A CA 1
ATOM 2235 C C . MET A 1 339 ? 26.329 32.742 -27.531 1.00 71.62 318 MET A C 1
ATOM 2236 O O . MET A 1 339 ? 25.426 32.847 -26.708 1.00 71.64 318 MET A O 1
ATOM 2241 N N . GLU A 1 340 ? 27.291 33.654 -27.667 1.00 71.71 319 GLU A N 1
ATOM 2242 C CA . GLU A 1 340 ? 27.264 34.902 -26.905 1.00 71.74 319 GLU A CA 1
ATOM 2243 C C . GLU A 1 340 ? 25.912 35.586 -27.086 1.00 71.97 319 GLU A C 1
ATOM 2244 O O . GLU A 1 340 ? 25.437 36.263 -26.173 1.00 72.14 319 GLU A O 1
ATOM 2248 N N . ALA A 1 341 ? 25.296 35.394 -28.256 1.00 72.10 320 ALA A N 1
ATOM 2249 C CA . ALA A 1 341 ? 23.952 35.938 -28.550 1.00 72.04 320 ALA A CA 1
ATOM 2250 C C . ALA A 1 341 ? 22.792 35.173 -27.914 1.00 72.01 320 ALA A C 1
ATOM 2251 O O . ALA A 1 341 ? 21.651 35.593 -28.059 1.00 71.67 320 ALA A O 1
ATOM 2253 N N . ASN A 1 342 ? 23.071 34.054 -27.235 1.00 72.22 321 ASN A N 1
ATOM 2254 C CA . ASN A 1 342 ? 22.025 33.186 -26.680 1.00 72.14 321 ASN A CA 1
ATOM 2255 C C . ASN A 1 342 ? 21.048 32.693 -27.740 1.00 71.98 321 ASN A C 1
ATOM 2256 O O . ASN A 1 342 ? 19.919 32.346 -27.414 1.00 71.95 321 ASN A O 1
ATOM 2261 N N . LYS A 1 343 ? 21.467 32.674 -29.002 1.00 72.00 322 LYS A N 1
ATOM 2262 C CA . LYS A 1 343 ? 20.584 32.245 -30.089 1.00 71.67 322 LYS A CA 1
ATOM 2263 C C . LYS A 1 343 ? 20.452 30.716 -30.119 1.00 71.40 322 LYS A C 1
ATOM 2264 O O . LYS A 1 343 ? 19.426 30.179 -30.517 1.00 71.29 322 LYS A O 1
ATOM 2267 N N . ASN A 1 344 ? 21.476 30.015 -29.657 1.00 71.37 323 ASN A N 1
ATOM 2268 C CA . ASN A 1 344 ? 21.486 28.552 -29.738 1.00 71.18 323 ASN A CA 1
ATOM 2269 C C . ASN A 1 344 ? 20.461 27.865 -28.840 1.00 70.73 323 ASN A C 1
ATOM 2270 O O . ASN A 1 344 ? 20.191 28.301 -27.724 1.00 70.29 323 ASN A O 1
ATOM 2275 N N . ILE A 1 345 ? 19.906 26.783 -29.370 1.00 70.50 324 ILE A N 1
ATOM 2276 C CA . ILE A 1 345 ? 19.026 25.892 -28.652 1.00 70.20 324 ILE A CA 1
ATOM 2277 C C . ILE A 1 345 ? 19.737 24.547 -28.581 1.00 70.15 324 ILE A C 1
ATOM 2278 O O . ILE A 1 345 ? 19.797 23.811 -29.554 1.00 70.40 324 ILE A O 1
ATOM 2283 N N . GLY A 1 346 ? 20.289 24.223 -27.427 1.00 70.29 325 GLY A N 1
ATOM 2284 C CA . GLY A 1 346 ? 21.146 23.058 -27.334 1.00 70.32 325 GLY A CA 1
ATOM 2285 C C . GLY A 1 346 ? 22.518 23.389 -27.901 1.00 69.95 325 GLY A C 1
ATOM 2286 O O . GLY A 1 346 ? 22.933 24.547 -27.906 1.00 70.40 325 GLY A O 1
ATOM 2287 N N . LYS A 1 347 ? 23.199 22.374 -28.425 1.00 69.42 326 LYS A N 1
ATOM 2288 C CA . LYS A 1 347 ? 24.644 22.438 -28.638 1.00 68.55 326 LYS A CA 1
ATOM 2289 C C . LYS A 1 347 ? 25.057 23.012 -29.990 1.00 67.35 326 LYS A C 1
ATOM 2290 O O . LYS A 1 347 ? 24.546 22.622 -31.041 1.00 68.59 326 LYS A O 1
ATOM 2295 N N . ILE A 1 348 ? 25.948 23.991 -29.938 1.00 65.77 327 ILE A N 1
ATOM 2296 C CA . ILE A 1 348 ? 26.656 24.469 -31.104 1.00 64.15 327 ILE A CA 1
ATOM 2297 C C . ILE A 1 348 ? 27.883 23.595 -31.207 1.00 63.02 327 ILE A C 1
ATOM 2298 O O . ILE A 1 348 ? 28.699 23.561 -30.294 1.00 62.82 327 ILE A O 1
ATOM 2302 N N . VAL A 1 349 ? 27.987 22.862 -32.308 1.00 62.11 328 VAL A N 1
ATOM 2303 C CA . VAL A 1 349 ? 29.085 21.932 -32.522 1.00 61.33 328 VAL A CA 1
ATOM 2304 C C . VAL A 1 349 ? 30.055 22.441 -33.575 1.00 60.77 328 VAL A C 1
ATOM 2305 O O . VAL A 1 349 ? 29.660 23.018 -34.578 1.00 59.77 328 VAL A O 1
ATOM 2309 N N . LEU A 1 350 ? 31.341 22.248 -33.311 1.00 60.74 329 LEU A N 1
ATOM 2310 C CA . LEU A 1 350 ? 32.394 22.642 -34.237 1.00 60.70 329 LEU A CA 1
ATOM 2311 C C . LEU A 1 350 ? 33.047 21.392 -34.795 1.00 60.35 329 LEU A C 1
ATOM 2312 O O . LEU A 1 350 ? 33.370 20.484 -34.061 1.00 59.99 329 LEU A O 1
ATOM 2315 N N . GLU A 1 351 ? 33.211 21.353 -36.109 1.00 60.30 330 GLU A N 1
ATOM 2316 C CA . GLU A 1 351 ? 33.749 20.194 -36.797 1.00 60.33 330 GLU A CA 1
ATOM 2317 C C . GLU A 1 351 ? 35.198 20.507 -37.155 1.00 59.67 330 GLU A C 1
ATOM 2318 O O . GLU A 1 351 ? 35.498 21.581 -37.667 1.00 58.48 330 GLU A O 1
ATOM 2322 N N . LEU A 1 352 ? 36.087 19.565 -36.882 1.00 59.89 331 LEU A N 1
ATOM 2323 C CA . LEU A 1 352 ? 37.505 19.746 -37.176 1.00 60.62 331 LEU A CA 1
ATOM 2324 C C . LEU A 1 352 ? 37.853 19.098 -38.510 1.00 60.66 331 LEU A C 1
ATOM 2325 O O . LEU A 1 352 ? 37.422 17.982 -38.795 1.00 60.95 331 LEU A O 1
ATOM 2328 N N . PRO A 1 353 ? 38.600 19.814 -39.358 1.00 60.75 332 PRO A N 1
ATOM 2329 C CA . PRO A 1 353 ? 39.218 19.166 -40.506 1.00 60.82 332 PRO A CA 1
ATOM 2330 C C . PRO A 1 353 ? 39.943 17.923 -40.051 1.00 61.32 332 PRO A C 1
ATOM 2331 O O . PRO A 1 353 ? 40.430 17.886 -38.915 1.00 61.55 332 PRO A O 1
ATOM 2335 N N . GLN A 1 354 ? 39.996 16.909 -40.909 1.00 61.91 333 GLN A N 1
ATOM 2336 C CA . GLN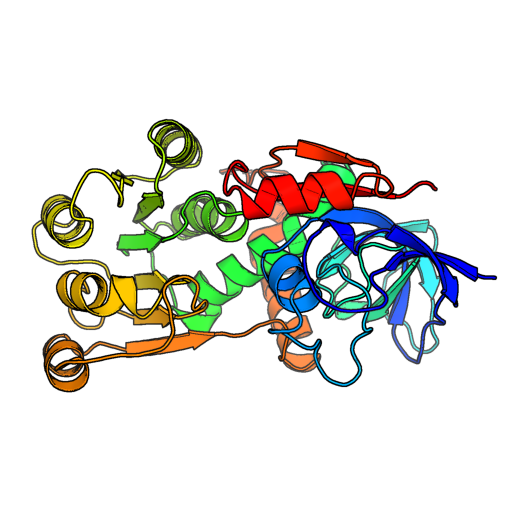 A 1 354 ? 40.602 15.630 -40.551 1.00 62.42 333 GLN A CA 1
ATOM 2337 C C . GLN A 1 354 ? 41.959 15.488 -41.198 1.00 62.87 333 GLN A C 1
ATOM 2338 O O . GLN A 1 354 ? 42.819 14.812 -40.633 1.00 63.44 333 GLN A O 1
#

Radius of gyration: 19.25 Å; Cα contacts (8 Å, |Δi|>4): 851; chains: 1; bounding box: 53×42×47 Å

GO terms:
  GO:0003960 quinone reductase (NADPH) activity (F, IDA)
  GO:1903409 reactive oxygen species biosynthetic process (P, IDA)
  GO:0006915 apoptotic process (P, IMP)
  GO:0005829 cytosol (C, TAS)

Organism: Homo sapiens (NCBI:txid9606)

Foldseek 3Di:
DWWWAWDFPDADALVRIFIDTGHADDAEAQKFKFQFFKAWDDVLQRCLSNVNRQQAPVFDSGAGQKGWGFRQGGYHPDDDHDGGAIWMFGGSGDHRIRIDIGRVLRTAHDAPPDDRQLSNLDRPLQLVLLCQDPVWQNPAAAFEEEEELLQEQNNLNNQLVCVLRNYAYEYEEQDPVLQVVSVVSHHPYYHHVNPDLVLVVQCVVVVNQAGQHYEAQCEAVCQVSRLSRAHQNHEYEYEHHVNHHDHDDDSVVSCVVSVYHHTYDDDSNDDPVVSSVSSVVCNVPPSNQCHDSRDGRDEFAEAASRVSSVLSVCVVVVVHRHIHMYGYDD

Solvent-accessible surface area: 12669 Å² total; per-residue (Å²): 183,69,8,42,1,0,53,34,112,57,74,27,31,30,104,48,4,82,38,49,96,40,81,58,47,82,29,35,92,25,34,1,6,0,33,0,12,0,0,0,0,12,80,11,0,2,49,6,1,67,40,137,64,115,34,19,139,90,24,48,75,28,0,0,3,0,0,0,0,64,3,41,42,58,9,93,75,52,53,115,54,55,72,46,55,58,0,0,0,3,2,36,3,2,0,0,0,28,34,10,29,0,33,30,25,1,9,0,58,25,8,86,81,30,78,35,17,54,0,0,1,0,0,21,0,3,0,11,0,1,1,0,0,32,55,26,0,83,7,104,77,48,14,59,0,0,0,0,25,0,2,31,10,22,0,3,0,0,0,14,0,0,108,59,27,42,1,44,0,0,0,0,4,18,22,142,62,30,28,67,61,0,65,82,27,20,10,36,16,29,15,12,98,113,84,83,69,2,5,53,17,0,53,101,78,5,122,54,66,1,0,35,0,0,0,0,10,21,3,6,71,23,11,92,50,0,1,80,0,3,8,99,77,0,49,4,0,31,37,18,103,90,24,35,48,131,73,140,46,70,12,166,72,44,24,142,92,50,138,18,46,62,51,91,7,112,10,11,73,108,91,88,74,33,8,49,97,0,1,90,30,0,40,85,92,3,12,66,61,1,54,114,128,83,6,57,18,14,44,46,70,92,18,67,2,93,81,1,79,68,0,0,44,45,13,51,59,71,70,10,39,1,7,0,0,0,63,8,66,139

Secondary structure (P-SEA, 3-state):
cbbbbbbbccccccccbbbbbcccccccccbbbbccccccccaaaaaaaacccccccccccccccccccccccccccccccccccccccccccccccccccccccccccccccccaaaaaaccaaaaaaaaacccccccccccbbbbcccccaaaaaaaaaaaaacbbbbbbcccaaaaaaaaaaccccccccccccaaaaaaaaacccccccccccccccaaaaaaaaccccccccccccccccccccaaaaaaaaacccbbbbbcccccaaaaaaaaaaaaaccccccccccccccccccccccaaaaaaaaaaaccccccccccccc

Sequence (330 aa):
QSMLAVHFDKPGGPENLYVKEVAKPSPGEGEVLLKVAASALNRADLMQRQGQYDPPPGASNILGLEASGHVAELGPGCQHWKIGDTAMALLPGGGQAQYVTVPEGLLMPIPEGLTLTQAAAIPEAWLTAFQLLHLVGNVQAGDYVLIHAGLSGVGTAAIQLTRMAGAIPLVTAGSQKKLQMAEKLGAAAGFNYKKEDFSEATLKFTKGAGVNLILDCIGGSYWEKNVNCLALDGRWVLYGLMGGGDINGPLFSKLLFKRGSLITSLLRSRDNKYKQMLVNAFTEQILPHFSTQRLLPVLDRIYPVTEIQEAHKYMEANKNIGKIVLELPQ

InterPro domains:
  IPR011032 GroES-like superfamily [SSF50129] (1-141)
  IPR013149 Alcohol dehydrogenase-like, C-terminal [PF00107] (152-277)
  IPR013154 Alcohol dehydrogenase-like, N-terminal [PF08240] (26-111)
  IPR014189 Quinone oxidoreductase PIG3 [TIGR02824] (1-329)
  IPR014189 Quinone oxidoreductase PIG3 [cd05276] (1-328)
  IPR020843 Enoylreductase domain [SM00829] (10-328)
  IPR036291 NAD(P)-binding domain superfamily [SSF51735] (112-292)

CATH classification: 3.90.180.10 (+1 more: 3.40.50.720)

Nearest PDB structures (foldseek):
  2j8z-assembly1_A-2  TM=1.003E+00  e=1.957E-76  Homo sapiens
  2oby-assembly1_A  TM=9.963E-01  e=1.456E-66  Homo sapiens
  1qor-assembly1_B  TM=8.482E-01  e=9.937E-28  Escherichia coli
  5bp4-assembly4_H  TM=8.482E-01  e=1.525E-24  Mycolicibacterium smegmatis MC2 155
  3gms-assembly1_A  TM=8.426E-01  e=1.661E-22  Bacillus thuringiensis

B-factor: mean 66.73, std 4.97, range [50.0, 81.86]